Protein AF-A0A242L9T0-F1 (afdb_monomer_lite)

Structure (mmCIF, N/CA/C/O backbone):
data_AF-A0A242L9T0-F1
#
_entry.id   AF-A0A242L9T0-F1
#
loop_
_atom_site.group_PDB
_atom_site.id
_atom_site.type_symbol
_atom_site.label_atom_id
_atom_site.label_alt_id
_atom_site.label_comp_id
_atom_site.label_asym_id
_atom_site.label_entity_id
_atom_site.label_seq_id
_atom_site.pdbx_PDB_ins_code
_atom_site.Cartn_x
_atom_site.Cartn_y
_atom_site.Cartn_z
_atom_site.occupancy
_atom_site.B_iso_or_equiv
_atom_site.auth_seq_id
_atom_site.auth_comp_id
_atom_site.auth_asym_id
_atom_site.auth_atom_id
_atom_site.pdbx_PDB_model_num
ATOM 1 N N . MET A 1 1 ? -35.551 -19.981 10.765 1.00 61.56 1 MET A N 1
ATOM 2 C CA . MET A 1 1 ? -36.076 -18.659 10.332 1.00 61.56 1 MET A CA 1
ATOM 3 C C . MET A 1 1 ? -35.739 -17.522 11.309 1.00 61.56 1 MET A C 1
ATOM 5 O O . MET A 1 1 ? -35.548 -16.398 10.861 1.00 61.56 1 MET A O 1
ATOM 9 N N . GLU A 1 2 ? -35.628 -17.780 12.617 1.00 68.00 2 GLU A N 1
ATOM 10 C CA . GLU A 1 2 ? -35.302 -16.754 13.630 1.00 68.00 2 GLU A CA 1
ATOM 11 C C . GLU A 1 2 ? -33.856 -16.250 13.570 1.00 68.00 2 GLU A C 1
ATOM 13 O O . GLU A 1 2 ? -33.637 -15.043 13.611 1.00 68.00 2 GLU A O 1
ATOM 18 N N . ILE A 1 3 ? -32.891 -17.147 13.335 1.00 73.94 3 ILE A N 1
ATOM 19 C CA . ILE A 1 3 ? -31.470 -16.800 13.161 1.00 73.94 3 ILE A CA 1
ATOM 20 C C . ILE A 1 3 ? 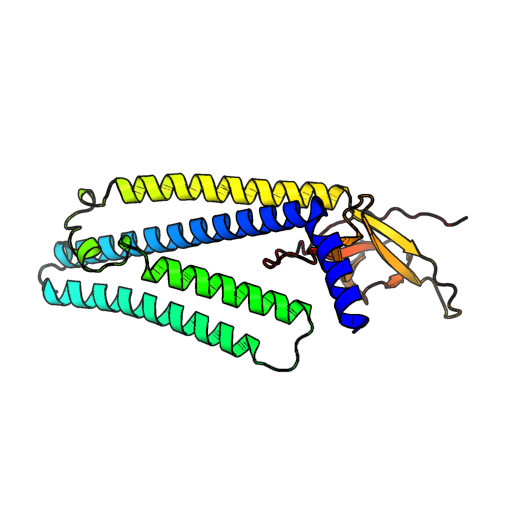-31.301 -15.749 12.050 1.00 73.94 3 ILE A C 1
ATOM 22 O O . ILE A 1 3 ? -30.662 -14.720 12.248 1.00 73.94 3 ILE A O 1
ATOM 26 N N . ALA A 1 4 ? -31.956 -15.946 10.901 1.00 72.19 4 ALA A N 1
ATOM 27 C CA . ALA A 1 4 ? -31.907 -15.000 9.787 1.00 72.19 4 ALA A CA 1
ATOM 28 C C . ALA A 1 4 ? -32.480 -13.618 10.159 1.00 72.19 4 ALA A C 1
ATOM 30 O O . ALA A 1 4 ? -31.883 -12.596 9.826 1.00 72.19 4 ALA A O 1
ATOM 31 N N . ARG A 1 5 ? -33.595 -13.561 10.902 1.00 75.38 5 ARG A N 1
ATOM 32 C CA . ARG A 1 5 ? -34.171 -12.287 11.376 1.00 75.38 5 ARG A CA 1
ATOM 33 C C . ARG A 1 5 ? -33.255 -11.575 12.367 1.00 75.38 5 ARG A C 1
ATOM 35 O O . ARG A 1 5 ? -33.167 -10.348 12.335 1.00 75.38 5 ARG A O 1
ATOM 42 N N . GLU A 1 6 ? -32.569 -12.318 13.227 1.00 78.94 6 GLU A N 1
ATOM 43 C CA . GLU A 1 6 ? -31.618 -11.753 14.182 1.00 78.94 6 GLU A CA 1
ATOM 44 C C . GLU A 1 6 ? -30.367 -11.197 13.482 1.00 78.94 6 GLU A C 1
ATOM 46 O O . GLU A 1 6 ? -29.929 -10.089 13.800 1.00 78.94 6 GLU A O 1
ATOM 51 N N . TYR A 1 7 ? -29.852 -11.893 12.462 1.00 76.00 7 TYR A N 1
ATOM 52 C CA . TYR A 1 7 ? -28.776 -11.388 11.601 1.00 76.00 7 TYR A CA 1
ATOM 53 C C . TYR A 1 7 ? -29.182 -10.119 10.855 1.00 76.00 7 TYR A C 1
ATOM 55 O O . TYR A 1 7 ? -28.442 -9.137 10.886 1.00 76.00 7 TYR A O 1
ATOM 63 N N . ILE A 1 8 ? -30.369 -10.098 10.242 1.00 79.50 8 ILE A N 1
ATOM 64 C CA . ILE A 1 8 ? -30.886 -8.918 9.531 1.00 79.50 8 ILE A CA 1
ATOM 65 C C . ILE A 1 8 ? -31.020 -7.728 10.488 1.00 79.50 8 ILE A C 1
ATOM 67 O O . ILE A 1 8 ? -30.649 -6.606 10.144 1.00 79.50 8 ILE A O 1
ATOM 71 N N . ARG A 1 9 ? -31.493 -7.962 11.718 1.00 80.88 9 ARG A N 1
ATOM 72 C CA . ARG A 1 9 ? -31.628 -6.917 12.743 1.00 80.88 9 ARG A CA 1
ATOM 73 C C . ARG A 1 9 ? -30.270 -6.377 13.194 1.00 80.88 9 ARG A C 1
ATOM 75 O O . ARG A 1 9 ? -30.090 -5.162 13.237 1.00 80.88 9 ARG A O 1
ATOM 82 N N . LYS A 1 10 ? -29.303 -7.257 13.481 1.00 77.81 10 LYS A N 1
ATOM 83 C CA . LYS A 1 10 ? -27.924 -6.867 13.831 1.00 77.81 10 LYS A CA 1
ATOM 84 C C . LYS A 1 10 ? -27.258 -6.100 12.688 1.00 77.81 10 LYS A C 1
ATOM 86 O O . LYS A 1 10 ? -26.664 -5.055 12.924 1.00 77.81 10 LYS A O 1
ATOM 91 N N . PHE A 1 11 ? -27.422 -6.563 11.453 1.00 77.50 11 PHE A N 1
ATOM 92 C CA . PHE A 1 11 ? -26.902 -5.906 10.255 1.00 77.50 11 PHE A CA 1
ATOM 93 C C . PHE A 1 11 ? -27.492 -4.505 10.057 1.00 77.50 11 PHE A C 1
ATOM 95 O O . PHE A 1 11 ? -26.740 -3.543 9.893 1.00 77.50 11 PHE A O 1
ATOM 102 N N . LYS A 1 12 ? -28.822 -4.365 10.160 1.00 81.62 12 LYS A N 1
ATOM 103 C CA . LYS A 1 12 ? -29.511 -3.069 10.073 1.00 81.62 12 LYS A CA 1
ATOM 104 C C . LYS A 1 12 ? -28.986 -2.094 11.128 1.00 81.62 12 LYS A C 1
ATOM 106 O O . LYS A 1 12 ? -28.649 -0.966 10.785 1.00 81.62 12 LYS A O 1
ATOM 111 N N . ASN A 1 13 ? -28.838 -2.549 12.372 1.00 81.06 13 ASN A N 1
ATOM 112 C CA . ASN A 1 13 ? -28.315 -1.729 13.468 1.00 81.06 13 ASN A CA 1
ATOM 113 C C . ASN A 1 13 ? -26.844 -1.321 13.271 1.00 81.06 13 ASN A C 1
ATOM 115 O O . ASN A 1 13 ? -26.447 -0.231 13.679 1.00 81.06 13 ASN A O 1
ATOM 119 N N . THR A 1 14 ? -26.025 -2.168 12.644 1.00 79.81 14 THR A N 1
ATOM 120 C CA . THR A 1 14 ? -24.630 -1.826 12.330 1.00 79.81 14 THR A CA 1
ATOM 121 C C . THR A 1 14 ? -24.546 -0.774 11.223 1.00 79.81 14 THR A C 1
ATOM 123 O O . THR A 1 14 ? -23.777 0.176 11.356 1.00 79.81 14 THR A O 1
ATOM 126 N N . ILE A 1 15 ? -25.356 -0.888 10.164 1.00 83.00 15 ILE A N 1
ATOM 127 C CA . ILE A 1 15 ? -25.340 0.052 9.028 1.00 83.00 15 ILE A CA 1
ATOM 128 C C . ILE A 1 15 ? -25.919 1.418 9.392 1.00 83.00 15 ILE A C 1
ATOM 130 O O . ILE A 1 15 ? -25.435 2.435 8.901 1.00 83.00 15 ILE A O 1
ATOM 134 N N . THR A 1 16 ? -26.920 1.490 10.268 1.00 84.31 16 THR A N 1
ATOM 135 C CA . THR A 1 16 ? -27.453 2.786 10.723 1.00 84.31 16 THR A CA 1
ATOM 136 C C . THR A 1 16 ? -26.502 3.513 11.676 1.00 84.31 16 THR A C 1
ATOM 138 O O . THR A 1 16 ? -26.691 4.696 11.962 1.00 84.31 16 THR A O 1
ATOM 141 N N . ASN A 1 17 ? -25.448 2.848 12.162 1.00 84.69 17 ASN A N 1
ATOM 142 C CA . ASN A 1 17 ? -24.525 3.450 13.107 1.00 84.69 17 ASN A CA 1
ATOM 143 C C . ASN A 1 17 ? -23.534 4.403 12.418 1.00 84.69 17 ASN A C 1
ATOM 145 O O . ASN A 1 17 ? -22.689 4.003 11.618 1.00 84.69 17 ASN A O 1
ATOM 149 N N . ARG A 1 18 ? -23.544 5.679 12.814 1.00 85.44 18 ARG A N 1
ATOM 150 C CA . ARG A 1 18 ? -22.609 6.695 12.297 1.00 85.44 18 ARG A CA 1
ATOM 151 C C . ARG A 1 18 ? -21.132 6.312 12.472 1.00 85.44 18 ARG A C 1
ATOM 153 O O . ARG A 1 18 ? -20.302 6.674 11.640 1.00 85.44 18 ARG A O 1
ATOM 160 N N . LYS A 1 19 ? -20.772 5.594 13.541 1.00 83.25 19 LYS A N 1
ATOM 161 C CA . LYS A 1 19 ? -19.382 5.169 13.794 1.00 83.25 19 LYS A CA 1
ATOM 162 C C . LYS A 1 19 ? -18.930 4.080 12.834 1.00 83.25 19 LYS A C 1
ATOM 164 O O . LYS A 1 19 ? -17.772 4.099 12.432 1.00 83.25 19 LYS A O 1
ATOM 169 N N . PHE A 1 20 ? -19.836 3.198 12.410 1.00 85.69 20 PHE A N 1
ATOM 170 C CA . PHE A 1 20 ? -19.542 2.224 11.363 1.00 85.69 20 PHE A CA 1
ATOM 171 C C . PHE A 1 20 ? -19.086 2.940 10.085 1.00 85.69 20 PHE A C 1
ATOM 173 O O . PHE A 1 20 ? -18.006 2.652 9.576 1.00 85.69 20 PHE A O 1
ATOM 180 N N . TRP A 1 21 ? -19.822 3.965 9.645 1.00 86.56 21 TRP A N 1
ATOM 181 C CA . TRP A 1 21 ? -19.442 4.767 8.477 1.00 86.56 21 TRP A CA 1
ATOM 182 C C . TRP A 1 21 ? -18.145 5.551 8.663 1.00 86.56 21 TRP A C 1
ATOM 184 O O . TRP A 1 21 ? -17.377 5.679 7.716 1.00 86.56 21 TRP A O 1
ATOM 194 N N . ARG A 1 22 ? -17.843 6.025 9.879 1.00 86.50 22 ARG A N 1
ATOM 195 C CA . ARG A 1 22 ? -16.529 6.623 10.179 1.00 86.50 22 ARG A CA 1
ATOM 196 C C . ARG A 1 22 ? -15.388 5.618 10.001 1.00 86.50 22 ARG A C 1
ATOM 198 O O . ARG A 1 22 ? -14.347 5.993 9.473 1.00 86.50 22 ARG A O 1
ATOM 205 N N . ILE A 1 23 ? -15.583 4.357 10.397 1.00 85.75 23 ILE A N 1
ATOM 206 C CA . ILE A 1 23 ? -14.597 3.286 10.175 1.00 85.75 23 ILE A CA 1
ATOM 207 C C . ILE A 1 23 ? -14.462 2.982 8.682 1.00 85.75 23 ILE A C 1
ATOM 209 O O . ILE A 1 23 ? -13.343 2.841 8.200 1.00 85.75 23 ILE A O 1
ATOM 213 N N . GLN A 1 24 ? -15.566 2.949 7.929 1.00 88.75 24 GLN A N 1
ATOM 214 C CA . GLN A 1 24 ? -15.498 2.765 6.475 1.00 88.75 24 GLN A CA 1
ATOM 215 C C . GLN A 1 24 ? -14.793 3.929 5.770 1.00 88.75 24 GLN A C 1
ATOM 217 O O . GLN A 1 24 ? -13.993 3.702 4.866 1.00 88.75 24 GLN A O 1
ATOM 222 N N . TRP A 1 25 ? -14.992 5.166 6.232 1.00 88.19 25 TRP A N 1
ATOM 223 C CA . TRP A 1 25 ? -14.213 6.310 5.756 1.00 88.19 25 TRP A CA 1
ATOM 224 C C . TRP A 1 25 ? -12.724 6.143 6.075 1.00 88.19 25 TRP A C 1
ATOM 226 O O . TRP A 1 25 ? -11.874 6.354 5.215 1.00 88.19 25 TRP A O 1
ATOM 236 N N . LEU A 1 26 ? -12.378 5.696 7.282 1.00 87.69 26 LEU A N 1
ATOM 237 C CA . LEU A 1 26 ? -10.983 5.425 7.622 1.00 87.69 26 LEU A CA 1
ATOM 238 C C . LEU A 1 26 ? -10.382 4.327 6.724 1.00 87.69 26 LEU A C 1
ATOM 240 O O . LEU A 1 26 ? -9.266 4.492 6.236 1.00 87.69 26 LEU A O 1
ATOM 244 N N . ASN A 1 27 ? -11.133 3.257 6.432 1.00 87.69 27 ASN A N 1
ATOM 245 C CA . ASN A 1 27 ? -10.736 2.229 5.462 1.00 87.69 27 ASN A CA 1
ATOM 246 C C . ASN A 1 27 ? -10.464 2.843 4.080 1.00 87.69 27 ASN A C 1
ATOM 248 O O . ASN A 1 27 ? -9.436 2.550 3.475 1.00 87.69 27 ASN A O 1
ATOM 252 N N . LEU A 1 28 ? -11.336 3.731 3.597 1.00 89.75 28 LEU A N 1
ATOM 253 C CA . LEU A 1 28 ? -11.150 4.419 2.318 1.00 89.75 28 LEU A CA 1
ATOM 254 C C . LEU A 1 28 ? -9.887 5.297 2.318 1.00 89.75 28 LEU A C 1
ATOM 256 O O . LEU A 1 28 ? -9.088 5.219 1.387 1.00 89.75 28 LEU A O 1
ATOM 260 N N . ILE A 1 29 ? -9.647 6.062 3.388 1.00 89.38 29 ILE A N 1
ATOM 261 C CA . ILE A 1 29 ? -8.418 6.856 3.574 1.00 89.38 29 ILE A CA 1
ATOM 262 C C . ILE A 1 29 ? -7.177 5.957 3.511 1.00 89.38 29 ILE A C 1
ATOM 264 O O . ILE A 1 29 ? -6.188 6.299 2.860 1.00 89.38 29 ILE A O 1
ATOM 268 N N . TYR A 1 30 ? -7.228 4.781 4.139 1.00 88.25 30 TYR A N 1
ATOM 269 C CA . TYR A 1 30 ? -6.152 3.801 4.050 1.00 88.25 30 TYR A CA 1
ATOM 270 C C . TYR A 1 30 ? -5.934 3.284 2.626 1.00 88.25 30 TYR A C 1
ATOM 272 O O . TYR A 1 30 ? -4.787 3.220 2.180 1.00 88.25 30 TYR A O 1
ATOM 280 N N . VAL A 1 31 ? -6.999 2.937 1.900 1.00 90.12 31 VAL A N 1
ATOM 281 C CA . VAL A 1 31 ? -6.904 2.494 0.498 1.00 90.12 31 VAL A CA 1
ATOM 282 C C . VAL A 1 31 ? -6.260 3.578 -0.366 1.00 90.12 31 VAL A C 1
ATOM 284 O O . VAL A 1 31 ? -5.344 3.282 -1.136 1.00 90.12 31 VAL A O 1
ATOM 287 N N . VAL A 1 32 ? -6.654 4.842 -0.190 1.00 91.19 32 VAL A N 1
ATOM 288 C CA . VAL A 1 32 ? -6.052 5.981 -0.903 1.00 91.19 32 VAL A CA 1
ATOM 289 C C . VAL A 1 32 ? -4.577 6.147 -0.529 1.00 91.19 32 VAL A C 1
ATOM 291 O O . VAL A 1 32 ? -3.737 6.258 -1.422 1.00 91.19 32 VAL A O 1
ATOM 294 N N . LYS A 1 33 ? -4.221 6.072 0.762 1.00 91.56 33 LYS A N 1
ATOM 295 C CA . LYS A 1 33 ? -2.822 6.107 1.232 1.00 91.56 33 LYS A CA 1
ATOM 296 C C . LYS A 1 33 ? -1.972 5.035 0.545 1.00 91.56 33 LYS A C 1
ATOM 298 O O . LYS A 1 33 ? -0.887 5.344 0.054 1.00 91.56 33 LYS A O 1
ATOM 303 N N . TYR A 1 34 ? -2.437 3.785 0.495 1.00 90.69 34 TYR A N 1
ATOM 304 C CA . TYR A 1 34 ? -1.696 2.704 -0.167 1.00 90.69 34 TYR A CA 1
ATOM 305 C C . TYR A 1 34 ? -1.639 2.882 -1.683 1.00 90.69 34 TYR A C 1
ATOM 307 O O . TYR A 1 34 ? -0.586 2.652 -2.270 1.00 90.69 34 TYR A O 1
ATOM 315 N N . THR A 1 35 ? -2.716 3.364 -2.300 1.00 91.62 35 THR A N 1
ATOM 316 C CA . THR A 1 35 ? -2.744 3.680 -3.734 1.00 91.62 35 THR A CA 1
ATOM 317 C C . THR A 1 35 ? -1.682 4.716 -4.090 1.00 91.62 35 THR A C 1
ATOM 319 O O . THR A 1 35 ? -0.895 4.496 -5.009 1.00 91.62 35 THR A O 1
ATOM 322 N N . MET A 1 36 ? -1.593 5.808 -3.325 1.00 92.69 36 MET A N 1
ATOM 323 C CA . MET A 1 36 ? -0.571 6.838 -3.536 1.00 92.69 36 MET A CA 1
ATOM 324 C C . MET A 1 36 ? 0.833 6.302 -3.265 1.00 92.69 36 MET A C 1
ATOM 326 O O . MET A 1 36 ? 1.726 6.500 -4.084 1.00 92.69 36 MET A O 1
ATOM 330 N N . LYS A 1 37 ? 1.026 5.535 -2.184 1.00 92.44 37 LYS A N 1
ATOM 331 C CA . LYS A 1 37 ? 2.311 4.882 -1.893 1.00 92.44 37 LYS A CA 1
ATOM 332 C C . LYS A 1 37 ? 2.789 4.011 -3.059 1.00 92.44 37 LYS A C 1
ATOM 334 O O . LYS A 1 37 ? 3.945 4.107 -3.457 1.00 92.44 37 LYS A O 1
ATOM 339 N N . PHE A 1 38 ? 1.927 3.148 -3.591 1.00 93.38 38 PHE A N 1
ATOM 340 C CA . PHE A 1 38 ? 2.296 2.244 -4.681 1.00 93.38 38 PHE A CA 1
ATOM 341 C C . PHE A 1 38 ? 2.507 2.986 -5.996 1.00 93.38 38 PHE A C 1
ATOM 343 O O . PHE A 1 38 ? 3.458 2.675 -6.705 1.00 93.38 38 PHE A O 1
ATOM 350 N N . ARG A 1 39 ? 1.706 4.019 -6.285 1.00 91.06 39 ARG A N 1
ATOM 351 C CA . ARG A 1 39 ? 1.950 4.915 -7.424 1.00 91.06 39 ARG A CA 1
ATOM 352 C C . ARG A 1 39 ? 3.334 5.554 -7.368 1.00 91.06 39 ARG A C 1
ATOM 354 O O . ARG A 1 39 ? 4.018 5.556 -8.382 1.00 91.06 39 ARG A O 1
ATOM 361 N N . LEU A 1 40 ? 3.774 6.024 -6.200 1.00 91.50 40 LEU A N 1
ATOM 362 C CA . LEU A 1 40 ? 5.121 6.581 -6.039 1.00 91.50 40 LEU A CA 1
ATOM 363 C C . LEU A 1 40 ? 6.213 5.547 -6.321 1.00 91.50 40 LEU A C 1
ATOM 365 O O . LEU A 1 40 ? 7.176 5.866 -7.006 1.00 91.50 40 LEU A O 1
ATOM 369 N N . ILE A 1 41 ? 6.045 4.306 -5.853 1.00 92.56 41 ILE A N 1
ATOM 370 C CA . ILE A 1 41 ? 6.989 3.214 -6.150 1.00 92.56 41 ILE A CA 1
ATOM 371 C C . ILE A 1 41 ? 7.036 2.930 -7.656 1.00 92.56 41 ILE A C 1
ATOM 373 O O . ILE A 1 41 ? 8.117 2.767 -8.211 1.00 92.56 41 ILE A O 1
ATOM 377 N N . ILE A 1 42 ? 5.878 2.893 -8.317 1.00 92.06 42 ILE A N 1
ATOM 378 C CA . ILE A 1 42 ? 5.769 2.665 -9.763 1.00 92.06 42 ILE A CA 1
ATOM 379 C C . ILE A 1 42 ? 6.459 3.784 -10.549 1.00 92.06 42 ILE A C 1
ATOM 381 O O . ILE A 1 42 ? 7.226 3.501 -11.465 1.00 92.06 42 ILE A O 1
ATOM 385 N N . ILE A 1 43 ? 6.205 5.042 -10.180 1.00 90.25 43 ILE A N 1
ATOM 386 C CA . ILE A 1 43 ? 6.824 6.215 -10.806 1.00 90.25 43 ILE A CA 1
ATOM 387 C C . ILE A 1 43 ? 8.339 6.173 -10.607 1.00 90.25 43 ILE A C 1
ATOM 389 O O . ILE A 1 43 ? 9.073 6.276 -11.581 1.00 90.25 43 ILE A O 1
ATOM 393 N N . ALA A 1 44 ? 8.811 5.965 -9.375 1.00 90.56 44 ALA A N 1
ATOM 394 C CA . ALA A 1 44 ? 10.239 5.891 -9.078 1.00 90.56 44 ALA A CA 1
ATOM 395 C C . ALA A 1 44 ? 10.929 4.779 -9.880 1.00 90.56 44 ALA A C 1
ATOM 397 O O . ALA A 1 44 ? 11.959 5.023 -10.498 1.00 90.56 44 ALA A O 1
ATOM 398 N N . TYR A 1 45 ? 10.328 3.587 -9.936 1.00 93.06 45 TYR A N 1
ATOM 399 C CA . TYR A 1 45 ? 10.865 2.472 -10.712 1.00 93.06 45 TYR A CA 1
ATOM 400 C C . TYR A 1 45 ? 10.908 2.776 -12.217 1.00 93.06 45 TYR A C 1
ATOM 402 O O . TYR A 1 45 ? 11.915 2.517 -12.869 1.00 93.06 45 TYR A O 1
ATOM 410 N N . SER A 1 46 ? 9.848 3.378 -12.763 1.00 90.81 46 SER A N 1
ATOM 411 C CA . SER A 1 46 ? 9.792 3.807 -14.167 1.00 90.81 46 SER A CA 1
ATOM 412 C C . SER A 1 46 ? 10.871 4.850 -14.504 1.00 90.81 46 SER A C 1
ATOM 414 O O . SER A 1 46 ? 11.529 4.732 -15.541 1.00 90.81 46 SER A O 1
ATOM 416 N N . LEU A 1 47 ? 11.130 5.814 -13.607 1.00 89.00 47 LEU A N 1
ATOM 417 C CA . LEU A 1 47 ? 12.243 6.764 -13.762 1.00 89.00 47 LEU A CA 1
ATOM 418 C C . LEU A 1 47 ? 13.588 6.046 -13.775 1.00 89.00 47 LEU A C 1
ATOM 420 O O . LEU A 1 47 ? 14.410 6.326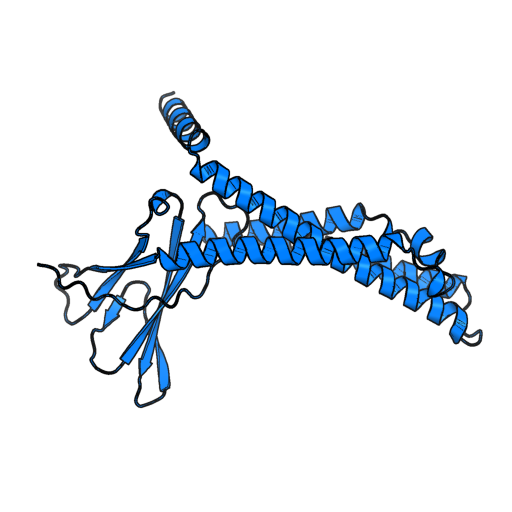 -14.640 1.00 89.00 47 LEU A O 1
ATOM 424 N N . SER A 1 48 ? 13.808 5.105 -12.852 1.00 90.75 48 SER A N 1
ATOM 425 C CA . SER A 1 48 ? 15.053 4.334 -12.800 1.00 90.75 48 SER A CA 1
ATOM 426 C C . SER A 1 48 ? 15.286 3.523 -14.075 1.00 90.75 48 SER A C 1
ATOM 428 O O . SER A 1 48 ? 16.413 3.471 -14.553 1.00 90.75 48 SER A O 1
ATOM 430 N N . MET A 1 49 ? 14.238 2.925 -14.649 1.00 91.88 49 MET A N 1
ATOM 431 C CA . MET A 1 49 ? 14.345 2.193 -15.917 1.00 91.88 49 MET A CA 1
ATOM 432 C C . MET A 1 49 ? 14.601 3.124 -17.106 1.00 91.88 49 MET A C 1
ATOM 434 O O . MET A 1 49 ? 15.403 2.789 -17.970 1.00 91.88 49 MET A O 1
ATOM 438 N N . SER A 1 50 ? 13.971 4.302 -17.130 1.00 88.88 50 SER A N 1
ATOM 439 C CA . SER A 1 50 ? 14.227 5.315 -18.165 1.00 88.88 50 SER A CA 1
ATOM 440 C C . SER A 1 50 ? 15.665 5.831 -18.093 1.00 88.88 50 SER A C 1
ATOM 442 O O . SER A 1 50 ? 16.332 5.939 -19.113 1.00 88.88 50 SER A O 1
ATOM 444 N N . TYR A 1 51 ? 16.174 6.083 -16.885 1.00 87.75 51 TYR A N 1
ATOM 445 C CA . TYR A 1 51 ? 17.568 6.471 -16.677 1.00 87.75 51 TYR A CA 1
ATOM 446 C C . TYR A 1 51 ? 18.535 5.369 -17.123 1.00 87.75 51 TYR A C 1
ATOM 448 O O . TYR A 1 51 ? 19.483 5.641 -17.849 1.00 87.75 51 TYR A O 1
ATOM 456 N N . LEU A 1 52 ? 18.265 4.118 -16.733 1.00 88.94 52 LEU A N 1
ATOM 457 C CA . LEU A 1 52 ? 19.062 2.968 -17.153 1.00 88.94 52 LEU A CA 1
ATOM 458 C C . LEU A 1 52 ? 19.098 2.838 -18.681 1.00 88.94 52 LEU A C 1
ATOM 460 O O . LEU A 1 52 ? 20.163 2.597 -19.236 1.00 88.94 52 LEU A O 1
ATOM 464 N N . TYR A 1 53 ? 17.959 3.021 -19.355 1.00 88.38 53 TYR A N 1
ATOM 465 C CA . TYR A 1 53 ? 17.886 2.996 -20.814 1.00 88.38 53 TYR A CA 1
ATOM 466 C C . TYR A 1 53 ? 18.793 4.060 -21.446 1.00 88.38 53 TYR A C 1
ATOM 468 O O . TYR A 1 53 ? 19.656 3.711 -22.246 1.00 88.38 53 TYR A O 1
ATOM 476 N N . VAL A 1 54 ? 18.658 5.322 -21.020 1.00 85.62 54 VAL A N 1
ATOM 477 C CA . VAL A 1 54 ? 19.466 6.452 -21.516 1.00 85.62 54 VAL A CA 1
ATOM 478 C C . VAL A 1 54 ? 20.963 6.222 -21.292 1.00 85.62 54 VAL A C 1
ATOM 480 O O . VAL A 1 54 ? 21.773 6.492 -22.176 1.00 85.62 54 VAL A O 1
ATOM 483 N N . GLU A 1 55 ? 21.343 5.709 -20.123 1.00 86.06 55 GLU A N 1
ATOM 484 C CA . GLU A 1 55 ? 22.739 5.417 -19.788 1.00 86.06 55 GLU A CA 1
ATOM 485 C C . GLU A 1 55 ? 23.315 4.319 -20.696 1.00 86.06 55 GLU A C 1
ATOM 487 O O . GLU A 1 55 ? 24.408 4.466 -21.243 1.00 86.06 55 GLU A O 1
ATOM 492 N N . LEU A 1 56 ? 22.562 3.235 -20.916 1.00 85.19 56 LEU A N 1
ATOM 493 C CA . LEU A 1 56 ? 22.979 2.132 -21.786 1.00 85.19 56 LEU A CA 1
ATOM 494 C C . LEU A 1 56 ? 23.069 2.552 -23.260 1.00 85.19 56 LEU A C 1
ATOM 496 O O . LEU A 1 56 ? 23.925 2.040 -23.982 1.00 85.19 56 LEU A O 1
ATOM 500 N N . THR A 1 57 ? 22.218 3.467 -23.729 1.00 81.88 57 THR A N 1
ATOM 501 C CA . THR A 1 57 ? 22.269 3.952 -25.118 1.00 81.88 57 THR A CA 1
ATOM 502 C C . THR A 1 57 ? 23.368 4.985 -25.341 1.00 81.88 57 THR A C 1
ATOM 504 O O . THR A 1 57 ? 24.021 4.946 -26.379 1.00 81.88 57 THR A O 1
ATOM 507 N N . ASN A 1 58 ? 23.605 5.887 -24.384 1.00 79.00 58 ASN A N 1
ATOM 508 C CA . ASN A 1 58 ? 24.503 7.029 -24.592 1.00 79.00 58 ASN A CA 1
ATOM 509 C C . ASN A 1 58 ? 25.939 6.775 -24.115 1.00 79.00 58 ASN A C 1
ATOM 511 O O . ASN A 1 58 ? 26.876 7.250 -24.752 1.00 79.00 58 ASN A O 1
ATOM 515 N N . ASN A 1 59 ? 26.131 6.015 -23.032 1.00 72.88 59 ASN A N 1
ATOM 516 C CA . ASN A 1 59 ? 27.439 5.859 -22.380 1.00 72.88 59 ASN A CA 1
ATOM 517 C C . ASN A 1 59 ? 28.073 4.479 -22.589 1.00 72.88 59 ASN A C 1
ATOM 519 O O . ASN A 1 59 ? 29.161 4.211 -22.080 1.00 72.88 59 ASN A O 1
ATOM 523 N N . SER A 1 60 ? 27.444 3.592 -23.364 1.00 67.06 60 SER A N 1
ATOM 524 C CA . SER A 1 60 ? 27.997 2.260 -23.631 1.00 67.06 60 SER A CA 1
ATOM 525 C C . SER A 1 60 ? 29.190 2.258 -24.590 1.00 67.06 60 SER A C 1
ATOM 527 O O . SER A 1 60 ? 29.737 1.189 -24.829 1.00 67.06 60 SER A O 1
ATOM 529 N N . ASN A 1 61 ? 29.628 3.401 -25.141 1.00 63.94 61 ASN A N 1
ATOM 530 C CA . ASN A 1 61 ? 30.748 3.493 -26.095 1.00 63.94 61 ASN A CA 1
ATOM 531 C C . ASN A 1 61 ? 30.658 2.468 -27.253 1.00 63.94 61 ASN A C 1
ATOM 533 O O . ASN A 1 61 ? 31.672 1.951 -27.716 1.00 63.94 61 ASN A O 1
ATOM 537 N N . GLY A 1 62 ? 29.439 2.134 -27.698 1.00 64.50 62 GLY A N 1
ATOM 538 C CA . GLY A 1 62 ? 29.194 1.144 -28.757 1.00 64.50 62 GLY A CA 1
ATOM 539 C C . GLY A 1 62 ? 29.295 -0.324 -28.321 1.00 64.50 62 GLY A C 1
ATOM 540 O O . GLY A 1 62 ? 29.219 -1.215 -29.162 1.00 64.50 62 GLY A O 1
ATOM 541 N N . LEU A 1 63 ? 29.448 -0.595 -27.023 1.00 69.19 63 LEU A N 1
ATOM 542 C CA . LEU A 1 63 ? 29.570 -1.941 -26.453 1.00 69.19 63 LEU A CA 1
ATOM 543 C C . LEU A 1 63 ? 28.216 -2.670 -26.384 1.00 69.19 63 LEU A C 1
ATOM 545 O O . LEU A 1 63 ? 28.176 -3.899 -26.363 1.00 69.19 63 LEU A O 1
ATOM 549 N N . LEU A 1 64 ? 27.108 -1.921 -26.396 1.00 76.19 64 LEU A N 1
ATOM 550 C CA . LEU A 1 64 ? 25.749 -2.446 -26.505 1.00 76.19 64 LEU A CA 1
ATOM 551 C C . LEU A 1 64 ? 25.018 -1.777 -27.669 1.00 76.19 64 LEU A C 1
ATOM 553 O O . LEU A 1 64 ? 25.046 -0.560 -27.829 1.00 76.19 64 LEU A O 1
ATOM 557 N N . THR A 1 65 ? 24.334 -2.588 -28.473 1.00 82.62 65 THR A N 1
ATOM 558 C CA . THR A 1 65 ? 23.407 -2.093 -29.502 1.00 82.62 65 THR A CA 1
ATOM 559 C C . THR A 1 65 ? 22.091 -1.636 -28.868 1.00 82.62 65 THR A C 1
ATOM 561 O O . THR A 1 65 ? 21.700 -2.144 -27.817 1.00 82.62 65 THR A O 1
ATOM 564 N N . ASN A 1 66 ? 21.349 -0.744 -29.535 1.00 81.25 66 ASN A N 1
ATOM 565 C CA . ASN A 1 66 ? 20.030 -0.293 -29.059 1.00 81.25 66 ASN A CA 1
ATOM 566 C C . ASN A 1 66 ? 19.084 -1.469 -28.754 1.00 81.25 66 ASN A C 1
ATOM 568 O O . ASN A 1 66 ? 18.425 -1.476 -27.720 1.00 81.25 66 ASN A O 1
ATOM 572 N N . VAL A 1 67 ? 19.105 -2.511 -29.592 1.00 85.19 67 VAL A N 1
ATOM 573 C CA . VAL A 1 67 ? 18.305 -3.734 -29.403 1.00 85.19 67 VAL A CA 1
ATOM 574 C C . VAL A 1 67 ? 18.677 -4.465 -28.106 1.00 85.19 67 VAL A C 1
ATOM 576 O O . VAL A 1 67 ? 17.802 -4.954 -27.393 1.00 85.19 67 VAL A O 1
ATOM 579 N N . GLN A 1 68 ? 19.967 -4.532 -27.766 1.00 87.25 68 GLN A N 1
ATOM 580 C CA . GLN A 1 68 ? 20.421 -5.147 -26.515 1.00 87.25 68 GLN A CA 1
ATOM 581 C C . GLN A 1 68 ? 20.030 -4.301 -25.297 1.00 87.25 68 GLN A C 1
ATOM 583 O O . GLN A 1 68 ? 19.583 -4.856 -24.293 1.00 87.25 68 GLN A O 1
ATOM 588 N N . SER A 1 69 ? 20.140 -2.975 -25.389 1.00 86.38 69 SER A N 1
ATOM 589 C CA . SER A 1 69 ? 19.728 -2.051 -24.324 1.00 86.38 69 SER A CA 1
ATOM 590 C C . SER A 1 69 ? 18.223 -2.135 -24.041 1.00 86.38 69 SER A C 1
ATOM 592 O O . SER A 1 69 ? 17.817 -2.251 -22.882 1.00 86.38 69 SER A O 1
ATOM 594 N N . GLU A 1 70 ? 17.390 -2.169 -25.084 1.00 89.50 70 GLU A N 1
ATOM 595 C CA . GLU A 1 70 ? 15.942 -2.384 -24.962 1.00 89.50 70 GLU A CA 1
ATOM 596 C C . GLU A 1 70 ? 15.620 -3.745 -24.332 1.00 89.50 70 GLU A C 1
ATOM 598 O O . GLU A 1 70 ? 14.785 -3.829 -23.427 1.00 89.50 70 GLU A O 1
ATOM 603 N N . ALA A 1 71 ? 16.308 -4.812 -24.754 1.00 90.75 71 ALA A N 1
ATOM 604 C CA . ALA A 1 71 ? 16.105 -6.153 -24.210 1.00 90.75 71 ALA A CA 1
ATOM 605 C C . ALA A 1 71 ? 16.422 -6.225 -22.707 1.00 90.75 71 ALA A C 1
ATOM 607 O O . ALA A 1 71 ? 15.647 -6.811 -21.949 1.00 90.75 71 ALA A O 1
ATOM 608 N N . ILE A 1 72 ? 17.514 -5.594 -22.257 1.00 91.06 72 ILE A N 1
ATOM 609 C CA . ILE A 1 72 ? 17.895 -5.538 -20.836 1.00 91.06 72 ILE A CA 1
ATOM 610 C C . ILE A 1 72 ? 16.814 -4.823 -20.020 1.00 91.06 72 ILE A C 1
ATOM 612 O O . ILE A 1 72 ? 16.329 -5.360 -19.022 1.00 91.06 72 ILE A O 1
ATOM 616 N N . VAL A 1 73 ? 16.392 -3.635 -20.453 1.00 92.38 73 VAL A N 1
ATOM 617 C CA . VAL A 1 73 ? 15.381 -2.842 -19.736 1.00 92.38 73 VAL A CA 1
ATOM 618 C C . VAL A 1 73 ? 14.024 -3.554 -19.736 1.00 92.38 73 VAL A C 1
ATOM 620 O O . VAL A 1 73 ? 13.366 -3.624 -18.696 1.00 92.38 73 VAL A O 1
ATOM 623 N N . SER A 1 74 ? 13.627 -4.158 -20.858 1.00 92.62 74 SER A N 1
ATOM 624 C CA . SER A 1 74 ? 12.406 -4.967 -20.957 1.00 92.62 74 SER A CA 1
ATOM 625 C C . SER A 1 74 ? 12.446 -6.186 -20.029 1.00 92.62 74 SER A C 1
ATOM 627 O O . SER A 1 74 ? 11.461 -6.483 -19.343 1.00 92.62 74 SER A O 1
ATOM 629 N N . ALA A 1 75 ? 13.599 -6.854 -19.923 1.00 94.69 75 ALA A N 1
ATOM 630 C CA . ALA A 1 75 ? 13.800 -7.950 -18.981 1.00 94.69 75 ALA A CA 1
ATOM 631 C C . ALA A 1 75 ? 13.681 -7.472 -17.526 1.00 94.69 75 ALA A C 1
ATOM 633 O O . ALA A 1 75 ? 12.999 -8.120 -16.731 1.00 94.69 75 ALA A O 1
ATOM 634 N N . CYS A 1 76 ? 14.260 -6.320 -17.171 1.00 94.88 76 CYS A N 1
ATOM 635 C CA . CYS A 1 76 ? 14.116 -5.733 -15.837 1.00 94.88 76 CYS A CA 1
ATOM 636 C C . CYS A 1 76 ? 12.652 -5.432 -15.494 1.00 94.88 76 CYS A C 1
ATOM 638 O O . CYS A 1 76 ? 12.179 -5.843 -14.430 1.00 94.88 76 CYS A O 1
ATOM 640 N N . VAL A 1 77 ? 11.919 -4.779 -16.402 1.00 93.69 77 VAL A N 1
ATOM 641 C CA . VAL A 1 77 ? 10.489 -4.486 -16.222 1.00 93.69 77 VAL A CA 1
ATOM 642 C C . VAL A 1 77 ? 9.703 -5.789 -16.057 1.00 93.69 77 VAL A C 1
ATOM 644 O O . VAL A 1 77 ? 8.944 -5.934 -15.099 1.00 93.69 77 VAL A O 1
ATOM 647 N N . SER A 1 78 ? 9.937 -6.780 -16.916 1.00 94.25 78 SER A N 1
ATOM 648 C CA . SER A 1 78 ? 9.269 -8.087 -16.856 1.00 94.25 78 SER A CA 1
ATOM 649 C C . SER A 1 78 ? 9.556 -8.836 -15.549 1.00 94.25 78 SER A C 1
ATOM 651 O O . SER A 1 78 ? 8.637 -9.374 -14.928 1.00 94.25 78 SER A O 1
ATOM 653 N N . LEU A 1 79 ? 10.804 -8.819 -15.070 1.00 95.19 79 LEU A N 1
ATOM 654 C CA . LEU A 1 79 ? 11.189 -9.389 -13.774 1.00 95.19 79 LEU A CA 1
ATOM 655 C C . LEU A 1 79 ? 10.507 -8.668 -12.610 1.00 95.19 79 LEU A C 1
ATOM 657 O O . LEU A 1 79 ? 10.056 -9.312 -11.659 1.00 95.19 79 LEU A O 1
ATOM 661 N N . PHE A 1 80 ? 10.375 -7.343 -12.682 1.00 94.19 80 PHE A N 1
ATOM 662 C CA . PHE A 1 80 ? 9.628 -6.579 -11.689 1.00 94.19 80 PHE A CA 1
ATOM 663 C C . PHE A 1 80 ? 8.159 -7.009 -11.654 1.00 94.19 80 PHE A C 1
ATOM 665 O O . PHE A 1 80 ? 7.655 -7.335 -10.576 1.00 94.19 80 PHE A O 1
ATOM 672 N N . PHE A 1 81 ? 7.505 -7.131 -12.812 1.00 93.81 81 PHE A N 1
ATOM 673 C CA . PHE A 1 81 ? 6.145 -7.666 -12.916 1.00 93.81 81 PHE A CA 1
ATOM 674 C C . PHE A 1 81 ? 6.025 -9.068 -12.317 1.00 93.81 81 PHE A C 1
ATOM 676 O O . PHE A 1 81 ? 5.165 -9.300 -11.459 1.00 93.81 81 PHE A O 1
ATOM 683 N N . LEU A 1 82 ? 6.903 -9.987 -12.720 1.00 95.06 82 LEU A N 1
ATOM 684 C CA . LEU A 1 82 ? 6.905 -11.371 -12.254 1.00 95.06 82 LEU A CA 1
ATOM 685 C C . LEU A 1 82 ? 7.083 -11.444 -10.734 1.00 95.06 82 LEU A C 1
ATOM 687 O O . LEU A 1 82 ? 6.291 -12.091 -10.050 1.00 95.06 82 LEU A O 1
ATOM 691 N N . SER A 1 83 ? 8.062 -10.721 -10.185 1.00 94.94 83 SER A N 1
ATOM 692 C CA . SER A 1 83 ? 8.351 -10.723 -8.746 1.00 94.94 83 SER A CA 1
ATOM 693 C C . SER A 1 83 ? 7.144 -10.286 -7.911 1.00 94.94 83 SER A C 1
ATOM 695 O O . SER A 1 83 ? 6.854 -10.878 -6.869 1.00 94.94 83 SER A O 1
ATOM 697 N N . ARG A 1 84 ? 6.381 -9.290 -8.382 1.00 93.31 84 ARG A N 1
ATOM 698 C CA . ARG A 1 84 ? 5.180 -8.799 -7.691 1.00 93.31 84 ARG A CA 1
ATOM 699 C C . ARG A 1 84 ? 4.026 -9.790 -7.756 1.00 93.31 84 ARG A C 1
ATOM 701 O O . ARG A 1 84 ? 3.358 -9.986 -6.742 1.00 93.31 84 ARG A O 1
ATOM 708 N N . HIS A 1 85 ? 3.834 -10.461 -8.889 1.00 93.69 85 HIS A N 1
ATOM 709 C CA . HIS A 1 85 ? 2.842 -11.532 -9.002 1.00 93.69 85 HIS A CA 1
ATOM 710 C C . HIS A 1 85 ? 3.199 -12.720 -8.101 1.00 93.69 85 HIS A C 1
ATOM 712 O O . HIS A 1 85 ? 2.345 -13.201 -7.358 1.00 93.69 85 HIS A O 1
ATOM 718 N N . VAL A 1 86 ? 4.468 -13.136 -8.069 1.00 94.88 86 VAL A N 1
ATOM 719 C CA . VAL A 1 86 ? 4.947 -14.190 -7.158 1.00 94.88 86 VAL A CA 1
ATOM 720 C C . VAL A 1 86 ? 4.680 -13.809 -5.698 1.00 94.88 86 VAL A C 1
ATOM 722 O O . VAL A 1 86 ? 4.165 -14.624 -4.936 1.00 94.88 86 VAL A O 1
ATOM 725 N N . TRP A 1 87 ? 4.929 -12.557 -5.302 1.00 92.25 87 TRP A N 1
ATOM 726 C CA . TRP A 1 87 ? 4.631 -12.088 -3.941 1.00 92.25 87 TRP A CA 1
ATOM 727 C C . TRP A 1 87 ? 3.140 -12.136 -3.586 1.00 92.25 87 TRP A C 1
ATOM 729 O O . TRP A 1 87 ? 2.785 -12.435 -2.437 1.00 92.25 87 TRP A O 1
ATOM 739 N N . LEU A 1 88 ? 2.264 -11.851 -4.553 1.00 93.50 88 LEU A N 1
ATOM 740 C CA . LEU A 1 88 ? 0.820 -12.006 -4.392 1.00 93.50 88 LEU A CA 1
ATOM 741 C C . LEU A 1 88 ? 0.459 -13.479 -4.168 1.00 93.50 88 LEU A C 1
ATOM 743 O O . LEU A 1 88 ? -0.233 -13.780 -3.196 1.00 93.50 88 LEU A O 1
ATOM 747 N N . PHE A 1 89 ? 0.986 -14.396 -4.983 1.00 92.94 89 PHE A N 1
ATOM 748 C CA . PHE A 1 89 ? 0.754 -15.834 -4.816 1.00 92.94 89 PHE A CA 1
ATOM 749 C C . PHE A 1 89 ? 1.285 -16.368 -3.483 1.00 92.94 89 PHE A C 1
ATOM 751 O O . PHE A 1 89 ? 0.574 -17.098 -2.797 1.00 92.94 89 PHE A O 1
ATOM 758 N N . ILE A 1 90 ? 2.472 -15.938 -3.046 1.00 90.69 90 ILE A N 1
ATOM 759 C CA . ILE A 1 90 ? 3.008 -16.275 -1.715 1.00 90.69 90 ILE A CA 1
ATOM 760 C C . ILE A 1 90 ? 2.055 -15.789 -0.615 1.00 90.69 90 ILE A C 1
ATOM 762 O O . ILE A 1 90 ? 1.798 -16.499 0.359 1.00 90.69 90 ILE A O 1
ATOM 766 N N . SER A 1 91 ? 1.515 -14.577 -0.751 1.00 88.81 91 SER A N 1
ATOM 767 C CA . SER A 1 91 ? 0.589 -14.006 0.234 1.00 88.81 91 SER A CA 1
ATOM 768 C C . SER A 1 91 ? -0.750 -14.747 0.262 1.00 88.81 91 SER A C 1
ATOM 770 O O . SER A 1 91 ? -1.286 -14.979 1.345 1.00 88.81 91 SER A O 1
ATOM 772 N N . LEU A 1 92 ? -1.258 -15.164 -0.901 1.00 89.88 92 LEU A N 1
ATOM 773 C CA . LEU A 1 92 ? -2.446 -16.012 -1.025 1.00 89.88 92 LEU A CA 1
ATOM 774 C C . LEU A 1 92 ? -2.211 -17.398 -0.411 1.00 89.88 92 LEU A C 1
ATOM 776 O O . LEU A 1 92 ? -3.041 -17.866 0.361 1.00 89.88 92 LEU A O 1
ATOM 780 N N . GLY A 1 93 ? -1.052 -18.018 -0.652 1.00 86.50 93 GLY A N 1
ATOM 781 C CA . GLY A 1 93 ? -0.686 -19.300 -0.039 1.00 86.50 93 GLY A CA 1
ATOM 782 C C . GLY A 1 93 ? -0.663 -19.237 1.492 1.00 86.50 93 GLY A C 1
ATOM 783 O O . GLY A 1 93 ? -1.201 -20.116 2.163 1.00 86.50 93 GLY A O 1
ATOM 784 N N . LYS A 1 94 ? -0.148 -18.141 2.068 1.00 85.25 94 LYS A N 1
ATOM 785 C CA . LYS A 1 94 ? -0.177 -17.902 3.527 1.00 85.25 94 LYS A CA 1
ATOM 786 C C . LYS A 1 94 ? -1.594 -17.791 4.100 1.00 85.25 94 LYS A C 1
ATOM 788 O O . LYS A 1 94 ? -1.777 -17.998 5.301 1.00 85.25 94 LYS A O 1
ATOM 793 N N . LEU A 1 95 ? -2.590 -17.456 3.280 1.00 83.19 95 LEU A N 1
ATOM 794 C CA . LEU A 1 95 ? -3.988 -17.372 3.704 1.00 83.19 95 LEU A CA 1
ATOM 795 C C . LEU A 1 95 ? -4.604 -18.756 3.963 1.00 83.19 95 LEU A C 1
ATOM 797 O O . LEU A 1 95 ? -5.437 -18.890 4.855 1.00 83.19 95 LEU A O 1
ATOM 801 N N . ILE A 1 96 ? -4.179 -19.765 3.197 1.00 80.69 96 ILE A N 1
ATOM 802 C CA . ILE A 1 96 ? -4.734 -21.129 3.210 1.00 80.69 96 ILE A CA 1
ATOM 803 C C . ILE A 1 96 ? -4.144 -21.966 4.357 1.00 80.69 96 ILE A C 1
ATOM 805 O O . ILE A 1 96 ? -4.727 -22.971 4.751 1.00 80.69 96 ILE A O 1
ATOM 809 N N . MET A 1 97 ? -3.020 -21.537 4.942 1.00 76.94 97 MET A N 1
ATOM 810 C CA . MET A 1 97 ? -2.360 -22.255 6.034 1.00 76.94 97 MET A CA 1
ATOM 811 C C . MET A 1 97 ? -3.284 -22.408 7.261 1.00 76.94 97 MET A C 1
ATOM 813 O O . MET A 1 97 ? -3.613 -21.395 7.897 1.00 76.94 97 MET A O 1
ATOM 817 N N . PRO A 1 98 ? -3.675 -23.648 7.622 1.00 59.06 98 PRO A N 1
ATOM 818 C CA . PRO A 1 98 ? -4.461 -23.916 8.818 1.00 59.06 98 PRO A CA 1
ATOM 819 C C . PRO A 1 98 ? -3.573 -23.661 10.045 1.00 59.06 98 PRO A C 1
ATOM 821 O O . PRO A 1 98 ? -2.393 -23.990 10.012 1.00 59.06 98 PRO A O 1
ATOM 824 N N . ASN A 1 99 ? -4.127 -23.064 11.105 1.00 55.03 99 ASN A N 1
ATOM 825 C CA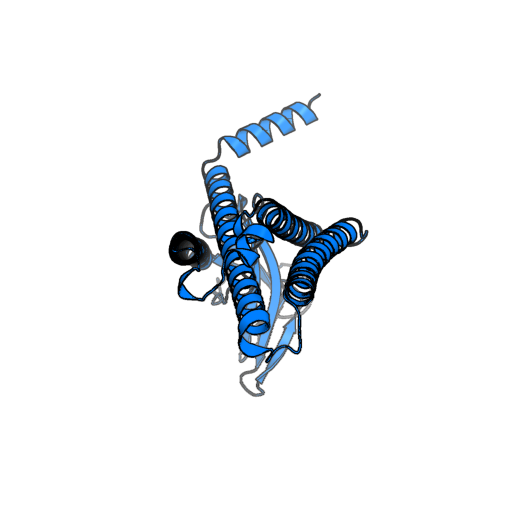 . ASN A 1 99 ? -3.477 -22.714 12.392 1.00 55.03 99 ASN A CA 1
ATOM 826 C C . ASN A 1 99 ? -3.040 -21.260 12.579 1.00 55.03 99 ASN A C 1
ATOM 828 O O . ASN A 1 99 ? -1.942 -20.986 13.051 1.00 55.03 99 ASN A O 1
ATOM 832 N N . SER A 1 100 ? -3.910 -20.293 12.301 1.00 57.22 100 SER A N 1
ATOM 833 C CA . SER A 1 100 ? -3.656 -18.932 12.776 1.00 57.22 100 SER A CA 1
ATOM 834 C C . SER A 1 100 ? -4.892 -18.342 13.420 1.00 57.22 100 SER A C 1
ATOM 836 O O . SER A 1 100 ? -5.972 -18.408 12.827 1.00 57.22 100 SER A O 1
ATOM 838 N N . GLY A 1 101 ? -4.730 -17.756 14.609 1.00 62.97 101 GLY A N 1
ATOM 839 C CA . GLY A 1 101 ? -5.801 -17.046 15.298 1.00 62.97 101 GLY A CA 1
ATOM 840 C C . GLY A 1 101 ? -6.459 -15.994 14.398 1.00 62.97 101 GLY A C 1
ATOM 841 O O . GLY A 1 101 ? -5.896 -15.553 13.393 1.00 62.97 101 GLY A O 1
ATOM 842 N N . GLU A 1 102 ? -7.671 -15.573 14.751 1.00 64.06 102 GLU A N 1
ATOM 843 C CA . GLU A 1 102 ? -8.488 -14.666 13.931 1.00 64.06 102 GLU A CA 1
ATOM 844 C C . GLU A 1 102 ? -7.738 -13.379 13.524 1.00 64.06 102 GLU A C 1
ATOM 846 O O . GLU A 1 102 ? -7.881 -12.888 12.405 1.00 64.06 102 GLU A O 1
ATOM 851 N N . LEU A 1 103 ? -6.873 -12.862 14.401 1.00 61.84 103 LEU A N 1
ATOM 852 C CA . LEU A 1 103 ? -6.057 -11.676 14.142 1.00 61.84 103 LEU A CA 1
ATOM 853 C C . LEU A 1 103 ? -4.993 -11.899 13.062 1.00 61.84 103 LEU A C 1
ATOM 855 O O . LEU A 1 103 ? -4.796 -11.042 12.199 1.00 61.84 103 LEU A O 1
ATOM 859 N N . ASP A 1 104 ? -4.325 -13.048 13.094 1.00 72.00 104 ASP A N 1
ATOM 860 C CA . ASP A 1 104 ? -3.353 -13.415 12.070 1.00 72.00 104 ASP A CA 1
ATOM 861 C C . ASP A 1 104 ? -4.040 -13.601 10.724 1.00 72.00 104 ASP A C 1
ATOM 863 O O . ASP A 1 104 ? -3.501 -13.187 9.698 1.00 72.00 104 ASP A O 1
ATOM 867 N N . ARG A 1 105 ? -5.273 -14.117 10.723 1.00 73.25 105 ARG A N 1
ATOM 868 C CA . ARG A 1 105 ? -6.097 -14.196 9.515 1.00 73.25 105 ARG A CA 1
ATOM 869 C C . ARG A 1 105 ? -6.391 -12.805 8.942 1.00 73.25 105 ARG A C 1
ATOM 871 O O . ARG A 1 105 ? -6.214 -12.611 7.742 1.00 73.25 105 ARG A O 1
ATOM 878 N N . VAL A 1 106 ? -6.770 -11.821 9.765 1.00 72.31 106 VAL A N 1
ATOM 879 C CA . VAL A 1 106 ? -6.999 -10.432 9.305 1.00 72.31 106 VAL A CA 1
ATOM 880 C C . VAL A 1 106 ? -5.705 -9.787 8.796 1.00 72.31 106 VAL A C 1
ATOM 882 O O . VAL A 1 106 ? -5.707 -9.156 7.740 1.00 72.31 106 VAL A O 1
ATOM 885 N N . LYS A 1 107 ? -4.573 -9.979 9.486 1.00 76.69 107 LYS A N 1
ATOM 886 C CA . LYS A 1 107 ? -3.258 -9.487 9.028 1.00 76.69 107 LYS A CA 1
ATOM 887 C C . LYS A 1 107 ? -2.859 -10.088 7.680 1.00 76.69 107 LYS A C 1
ATOM 889 O O . LYS A 1 107 ? -2.375 -9.369 6.805 1.00 76.69 107 LYS A O 1
ATOM 894 N N . ARG A 1 108 ? -3.075 -11.393 7.498 1.00 81.19 108 ARG A N 1
ATOM 895 C CA . ARG A 1 108 ? -2.824 -12.102 6.234 1.00 81.19 108 ARG A CA 1
ATOM 896 C C . ARG A 1 108 ? -3.724 -11.571 5.120 1.00 81.19 108 ARG A C 1
ATOM 898 O O . ARG A 1 108 ? -3.205 -11.234 4.061 1.00 81.19 108 ARG A O 1
ATOM 905 N N . TRP A 1 109 ? -5.019 -11.384 5.383 1.00 83.31 109 TRP A N 1
ATOM 906 C CA . TRP A 1 109 ? -5.949 -10.745 4.441 1.00 83.31 109 TRP A CA 1
ATOM 907 C C . TRP A 1 109 ? -5.513 -9.336 4.047 1.00 83.31 109 TRP A C 1
ATOM 909 O O . TRP A 1 109 ? -5.493 -9.007 2.866 1.00 83.31 109 TRP A O 1
ATOM 919 N N . ASN A 1 110 ? -5.101 -8.517 5.014 1.00 83.19 110 ASN A N 1
ATOM 920 C CA . ASN A 1 110 ? -4.598 -7.171 4.755 1.00 83.19 110 ASN A CA 1
ATOM 921 C C . ASN A 1 110 ? -3.335 -7.200 3.873 1.00 83.19 110 ASN A C 1
ATOM 923 O O . ASN A 1 110 ? -3.182 -6.374 2.976 1.00 83.19 110 ASN A O 1
ATOM 927 N N . ASN A 1 111 ? -2.438 -8.168 4.080 1.00 86.56 111 ASN A N 1
ATOM 928 C CA . ASN A 1 111 ? -1.272 -8.350 3.215 1.00 86.56 111 ASN A CA 1
ATOM 929 C C . ASN A 1 111 ? -1.671 -8.753 1.793 1.00 86.56 111 ASN A C 1
ATOM 931 O O . ASN A 1 111 ? -1.173 -8.145 0.848 1.00 86.56 111 ASN A O 1
ATOM 935 N N . VAL A 1 112 ? -2.593 -9.708 1.635 1.00 90.50 112 VAL A N 1
ATOM 936 C CA . VAL A 1 112 ? -3.139 -10.090 0.321 1.00 90.50 112 VAL A CA 1
ATOM 937 C C . VAL A 1 112 ? -3.754 -8.881 -0.374 1.00 90.50 112 VAL A C 1
ATOM 939 O O . VAL A 1 112 ? -3.407 -8.599 -1.515 1.00 90.50 112 VAL A O 1
ATOM 942 N N . PHE A 1 113 ? -4.593 -8.116 0.326 1.00 89.75 113 PHE A N 1
ATOM 943 C CA . PHE A 1 113 ? -5.222 -6.912 -0.210 1.00 89.75 113 PHE A CA 1
ATOM 944 C C . PHE A 1 113 ? -4.190 -5.885 -0.691 1.00 89.75 113 PHE A C 1
ATOM 946 O O . PHE A 1 113 ? -4.301 -5.373 -1.801 1.00 89.75 113 PHE A O 1
ATOM 953 N N . LYS A 1 114 ? -3.148 -5.611 0.106 1.00 90.31 114 LYS A N 1
ATOM 954 C CA . LYS A 1 114 ? -2.070 -4.686 -0.283 1.00 90.31 114 LYS A CA 1
ATOM 955 C C . LYS A 1 114 ? -1.310 -5.169 -1.515 1.00 90.31 114 LYS A C 1
ATOM 957 O O . LYS A 1 114 ? -1.019 -4.352 -2.384 1.00 90.31 114 LYS A O 1
ATOM 962 N N . GLN A 1 115 ? -0.982 -6.460 -1.588 1.00 92.19 115 GLN A N 1
ATOM 963 C CA . GLN A 1 115 ? -0.290 -7.021 -2.753 1.00 92.19 115 GLN A CA 1
ATOM 964 C C . GLN A 1 115 ? -1.180 -6.987 -3.994 1.00 92.19 115 GLN A C 1
ATOM 966 O O . GLN A 1 115 ? -0.718 -6.582 -5.054 1.00 92.19 115 GLN A O 1
ATOM 971 N N . LEU A 1 116 ? -2.462 -7.332 -3.855 1.00 94.00 116 LEU A N 1
ATOM 972 C CA . LEU A 1 116 ? -3.428 -7.287 -4.948 1.00 94.00 116 LEU A CA 1
ATOM 973 C C . LEU A 1 116 ? -3.586 -5.860 -5.477 1.00 94.00 116 LEU A C 1
ATOM 975 O O . LEU A 1 116 ? -3.476 -5.637 -6.678 1.00 94.00 116 LEU A O 1
ATOM 979 N N . LEU A 1 117 ? -3.773 -4.886 -4.581 1.00 93.62 117 LEU A N 1
ATOM 980 C CA . LEU A 1 117 ? -3.853 -3.473 -4.943 1.00 93.62 117 LEU A CA 1
ATOM 981 C C . LEU A 1 117 ? -2.592 -3.019 -5.688 1.00 93.62 117 LEU A C 1
ATOM 983 O O . LEU A 1 117 ? -2.694 -2.316 -6.690 1.00 93.62 117 LEU A O 1
ATOM 987 N N . PHE A 1 118 ? -1.409 -3.427 -5.226 1.00 95.00 118 PHE A N 1
ATOM 988 C CA . PHE A 1 118 ? -0.161 -3.078 -5.895 1.00 95.00 118 PHE A CA 1
ATOM 989 C C . PHE A 1 118 ? -0.072 -3.703 -7.293 1.00 95.00 118 PHE A C 1
ATOM 991 O O . PHE A 1 118 ? 0.230 -2.996 -8.250 1.00 95.00 118 PHE A O 1
ATOM 998 N N . VAL A 1 119 ? -0.399 -4.989 -7.435 1.00 95.38 119 VAL A N 1
ATOM 999 C CA . VAL A 1 119 ? -0.411 -5.673 -8.736 1.00 95.38 119 VAL A CA 1
ATOM 1000 C C . VAL A 1 119 ? -1.377 -4.996 -9.707 1.00 95.38 119 VAL A C 1
ATOM 1002 O O . VAL A 1 119 ? -0.978 -4.676 -10.822 1.00 95.38 119 VAL A O 1
ATOM 1005 N N . VAL A 1 120 ? -2.602 -4.681 -9.277 1.00 94.81 120 VAL A N 1
ATOM 1006 C CA . VAL A 1 120 ? -3.592 -3.979 -10.112 1.00 94.81 120 VAL A CA 1
ATOM 1007 C C . VAL A 1 120 ? -3.067 -2.618 -10.574 1.00 94.81 120 VAL A C 1
ATOM 1009 O O . VAL A 1 120 ? -3.165 -2.285 -11.753 1.00 94.81 120 VAL A O 1
ATOM 1012 N N . LEU A 1 121 ? -2.475 -1.835 -9.668 1.00 93.88 121 LEU A N 1
ATOM 1013 C CA . LEU A 1 121 ? -1.924 -0.519 -10.005 1.00 93.88 121 LEU A CA 1
ATOM 1014 C C . LEU A 1 121 ? -0.718 -0.607 -10.939 1.00 93.88 121 LEU A C 1
ATOM 1016 O O . LEU A 1 121 ? -0.556 0.254 -11.798 1.00 93.88 121 LEU A O 1
ATOM 1020 N N . MET A 1 122 ? 0.122 -1.623 -10.765 1.00 93.38 122 MET A N 1
ATOM 1021 C CA . MET A 1 122 ? 1.295 -1.871 -11.596 1.00 93.38 122 MET A CA 1
ATOM 1022 C C . MET A 1 122 ? 0.874 -2.259 -13.019 1.00 93.38 122 MET A C 1
ATOM 1024 O O . MET A 1 122 ? 1.291 -1.605 -13.970 1.00 93.38 122 MET A O 1
ATOM 1028 N N . THR A 1 123 ? -0.008 -3.251 -13.163 1.00 91.00 123 THR A N 1
ATOM 1029 C CA . THR A 1 123 ? -0.522 -3.719 -14.463 1.00 91.00 123 THR A CA 1
ATOM 1030 C C . THR A 1 123 ? -1.355 -2.664 -15.183 1.00 91.00 123 THR A C 1
ATOM 1032 O O . THR A 1 123 ? -1.294 -2.563 -16.403 1.00 91.00 123 THR A O 1
ATOM 1035 N N . GLY A 1 124 ? -2.083 -1.824 -14.444 1.00 89.56 124 GLY A N 1
ATOM 1036 C CA . GLY A 1 124 ? -2.824 -0.694 -15.010 1.00 89.56 124 GLY A CA 1
ATOM 1037 C C . GLY A 1 124 ? -1.987 0.565 -15.271 1.00 89.56 124 GLY A C 1
ATOM 1038 O O . GLY A 1 124 ? -2.529 1.561 -15.751 1.00 89.56 124 GLY A O 1
ATOM 1039 N N . SER A 1 125 ? -0.693 0.583 -14.933 1.00 89.94 125 SER A N 1
ATOM 1040 C CA . SER A 1 125 ? 0.124 1.794 -15.041 1.00 89.94 125 SER A CA 1
ATOM 1041 C C . SER A 1 125 ? 0.594 2.044 -16.470 1.00 89.94 125 SER A C 1
ATOM 1043 O O . SER A 1 125 ? 1.315 1.238 -17.053 1.00 89.94 125 SER A O 1
ATOM 1045 N N . LYS A 1 126 ? 0.302 3.237 -17.002 1.00 88.56 126 LYS A N 1
ATOM 1046 C CA . LYS A 1 126 ? 0.875 3.694 -18.278 1.00 88.56 126 LYS A CA 1
ATOM 1047 C C . LYS A 1 126 ? 2.397 3.883 -18.231 1.00 88.56 126 LYS A C 1
ATOM 1049 O O . LYS A 1 126 ? 3.040 3.767 -19.262 1.00 88.56 126 LYS A O 1
ATOM 1054 N N . TYR A 1 127 ? 2.967 4.146 -17.052 1.00 85.75 127 TYR A N 1
ATOM 1055 C CA . TYR A 1 127 ? 4.389 4.475 -16.885 1.00 85.75 127 TYR A CA 1
ATOM 1056 C C . TYR A 1 127 ? 5.317 3.252 -16.913 1.00 85.75 127 TYR A C 1
ATOM 1058 O O . TYR A 1 127 ? 6.526 3.405 -17.033 1.00 85.75 127 TYR A O 1
ATOM 1066 N N . LEU A 1 128 ? 4.771 2.040 -16.772 1.00 89.12 128 LEU A N 1
ATOM 1067 C CA . LEU A 1 128 ? 5.548 0.794 -16.842 1.00 89.12 128 LEU A CA 1
ATOM 1068 C C . LEU A 1 128 ? 5.500 0.135 -18.222 1.00 89.12 128 LEU A C 1
ATOM 1070 O O . LEU A 1 128 ? 6.075 -0.934 -18.401 1.00 89.12 128 LEU A O 1
ATOM 1074 N N . LYS A 1 129 ? 4.813 0.751 -19.189 1.00 88.12 129 LYS A N 1
ATOM 1075 C CA . LYS A 1 129 ? 4.852 0.296 -20.577 1.00 88.12 129 LYS A CA 1
ATOM 1076 C C . LYS A 1 129 ? 6.243 0.564 -21.141 1.00 88.12 129 LYS A C 1
ATOM 1078 O O . LYS A 1 129 ? 6.730 1.688 -21.043 1.00 88.12 129 LYS A O 1
ATOM 1083 N N . THR A 1 130 ? 6.850 -0.453 -21.740 1.00 85.38 130 THR A N 1
ATOM 1084 C CA . THR A 1 130 ? 8.187 -0.376 -22.345 1.00 85.38 130 THR A CA 1
ATOM 1085 C C . THR A 1 130 ? 8.274 0.733 -23.387 1.00 85.38 130 THR A C 1
ATOM 1087 O O . THR A 1 130 ? 9.229 1.496 -23.354 1.00 85.38 130 THR A O 1
ATOM 1090 N N . ASP A 1 131 ? 7.229 0.932 -24.195 1.00 84.94 131 ASP A N 1
ATOM 1091 C CA . ASP A 1 131 ? 7.180 1.997 -25.210 1.00 84.94 131 ASP A CA 1
ATOM 1092 C C . ASP A 1 131 ? 7.352 3.400 -24.606 1.00 84.94 131 ASP A C 1
ATOM 1094 O O . ASP A 1 131 ? 8.019 4.256 -25.177 1.00 84.94 131 ASP A O 1
ATOM 1098 N N . VAL A 1 132 ? 6.781 3.630 -23.416 1.00 83.81 132 VAL A N 1
ATOM 1099 C CA . VAL A 1 132 ? 6.882 4.910 -22.690 1.00 83.81 132 VAL A CA 1
ATOM 1100 C C . VAL A 1 132 ? 8.267 5.090 -22.066 1.00 83.81 132 VAL A C 1
ATOM 1102 O O . VAL A 1 132 ? 8.723 6.213 -21.870 1.00 83.81 132 VAL A O 1
ATOM 1105 N N . ILE A 1 133 ? 8.939 3.991 -21.730 1.00 84.44 133 ILE A N 1
ATOM 1106 C CA . ILE A 1 133 ? 10.303 4.019 -21.197 1.00 84.44 133 ILE A CA 1
ATOM 1107 C C . ILE A 1 133 ? 11.294 4.283 -22.339 1.00 84.44 133 ILE A C 1
ATOM 1109 O O . ILE A 1 133 ? 12.156 5.146 -22.202 1.00 84.44 133 ILE A O 1
ATOM 1113 N N . PHE A 1 134 ? 11.132 3.609 -23.480 1.00 84.75 134 PHE A N 1
ATOM 1114 C CA . PHE A 1 134 ? 12.010 3.744 -24.648 1.00 84.75 134 PHE A CA 1
ATOM 1115 C C . PHE A 1 134 ? 11.846 5.076 -25.383 1.00 84.75 134 PHE A C 1
ATOM 1117 O O . PHE A 1 134 ? 12.786 5.538 -26.026 1.00 84.75 134 PHE A O 1
ATOM 1124 N N . SER A 1 135 ? 10.697 5.749 -25.246 1.00 82.06 135 SER A N 1
ATOM 1125 C CA . SER A 1 135 ? 10.520 7.106 -25.776 1.00 82.06 135 SER A CA 1
ATOM 1126 C C . SER A 1 135 ? 11.371 8.164 -25.063 1.00 82.06 135 SER A C 1
ATOM 1128 O O . SER A 1 135 ? 11.528 9.267 -25.583 1.00 82.06 135 SER A O 1
ATOM 1130 N N . ASN A 1 136 ? 11.921 7.861 -23.882 1.00 78.56 136 ASN A N 1
ATOM 1131 C CA . ASN A 1 136 ? 12.761 8.790 -23.129 1.00 78.56 136 ASN A CA 1
ATOM 1132 C C . ASN A 1 136 ? 14.213 8.682 -23.607 1.00 78.56 136 ASN A C 1
ATOM 1134 O O . ASN A 1 136 ? 15.012 7.949 -23.033 1.00 78.56 136 ASN A O 1
ATOM 1138 N N . THR A 1 137 ? 14.556 9.417 -24.664 1.00 71.19 137 THR A N 1
ATOM 1139 C CA . THR A 1 137 ? 15.911 9.431 -25.250 1.00 71.19 137 THR A CA 1
ATOM 1140 C C . THR A 1 137 ? 16.887 10.361 -24.519 1.00 71.19 137 THR A C 1
ATOM 1142 O O . THR A 1 137 ? 18.096 10.290 -24.731 1.00 71.19 137 THR A O 1
ATOM 1145 N N . SER A 1 138 ? 16.384 11.221 -23.629 1.00 69.88 138 SER A N 1
ATOM 1146 C CA . SER A 1 138 ? 17.176 12.094 -22.760 1.00 69.88 138 SER A CA 1
ATOM 1147 C C . SER A 1 138 ? 16.464 12.336 -21.424 1.00 69.88 138 SER A C 1
ATOM 1149 O O . SER A 1 138 ? 15.255 12.129 -21.298 1.00 69.88 138 SER A O 1
ATOM 1151 N N . ILE A 1 139 ? 17.200 12.811 -20.413 1.00 68.00 139 ILE A N 1
ATOM 1152 C CA . ILE A 1 139 ? 16.638 13.152 -19.090 1.00 68.00 139 ILE A CA 1
ATOM 1153 C C . ILE A 1 139 ? 15.571 14.257 -19.210 1.00 68.00 139 ILE A C 1
ATOM 1155 O O . ILE A 1 139 ? 14.586 14.261 -18.473 1.00 68.00 139 ILE A O 1
ATOM 1159 N N . GLU A 1 140 ? 15.725 15.164 -20.173 1.00 70.94 140 GLU A N 1
ATOM 1160 C CA . GLU A 1 140 ? 14.778 16.254 -20.436 1.00 70.94 140 GLU A CA 1
ATOM 1161 C C . GLU A 1 140 ? 13.475 15.775 -21.092 1.00 70.94 140 GLU A C 1
ATOM 1163 O O . GLU A 1 140 ? 12.449 16.450 -20.984 1.00 70.94 140 GLU A O 1
ATOM 1168 N N . ALA A 1 141 ? 13.492 14.597 -21.726 1.00 70.19 141 ALA A N 1
ATOM 1169 C CA . ALA A 1 141 ? 12.318 13.981 -22.342 1.00 70.19 141 ALA A CA 1
ATOM 1170 C C . ALA A 1 141 ? 11.379 13.307 -21.322 1.00 70.19 141 ALA A C 1
ATOM 1172 O O . ALA A 1 141 ? 10.274 12.903 -21.685 1.00 70.19 141 ALA A O 1
ATOM 1173 N N . ILE A 1 142 ? 11.776 13.208 -20.044 1.00 70.25 142 ILE A N 1
ATOM 1174 C CA . ILE A 1 142 ? 10.936 12.621 -18.994 1.00 70.25 142 ILE A CA 1
ATOM 1175 C C . ILE A 1 142 ? 9.618 13.416 -18.882 1.00 70.25 142 ILE A C 1
ATOM 1177 O O . ILE A 1 142 ? 9.645 14.637 -18.690 1.00 70.25 142 ILE A O 1
ATOM 1181 N N . PRO A 1 143 ? 8.442 12.757 -18.930 1.00 74.62 143 PRO A N 1
ATOM 1182 C CA . PRO A 1 143 ? 7.163 13.458 -18.947 1.00 74.62 143 PRO A CA 1
ATOM 1183 C C . PRO A 1 143 ? 6.963 14.340 -17.707 1.00 74.62 143 PRO A C 1
ATOM 1185 O O . PRO A 1 143 ? 6.887 13.843 -16.580 1.00 74.62 143 PRO A O 1
ATOM 1188 N N . LYS A 1 144 ? 6.779 15.652 -17.904 1.00 77.56 144 LYS A N 1
ATOM 1189 C CA . LYS A 1 144 ? 6.504 16.612 -16.812 1.00 77.56 144 LYS A CA 1
ATOM 1190 C C . LYS A 1 144 ? 5.276 16.211 -15.983 1.00 77.56 144 LYS A C 1
ATOM 1192 O O . LYS A 1 144 ? 5.278 16.349 -14.759 1.00 77.56 144 LYS A O 1
ATOM 1197 N N . ASP A 1 145 ? 4.279 15.609 -16.628 1.00 80.75 145 ASP A N 1
ATOM 1198 C CA . ASP A 1 145 ? 3.083 15.053 -15.985 1.00 80.75 145 ASP A CA 1
ATOM 1199 C C . ASP A 1 145 ? 3.404 13.957 -14.965 1.00 80.75 145 ASP A C 1
ATOM 1201 O O . ASP A 1 145 ? 2.706 13.803 -13.963 1.00 80.75 145 ASP A O 1
ATOM 1205 N N . MET A 1 146 ? 4.453 13.171 -15.208 1.00 78.06 146 MET A N 1
ATOM 1206 C CA . MET A 1 146 ? 4.888 12.105 -14.310 1.00 78.06 146 MET A CA 1
ATOM 1207 C C . MET A 1 146 ? 5.481 12.684 -13.022 1.00 78.06 146 MET A C 1
ATOM 1209 O O . MET A 1 146 ? 5.164 12.206 -11.932 1.00 78.06 146 MET A O 1
ATOM 1213 N N . ILE A 1 147 ? 6.255 13.767 -13.134 1.00 77.69 147 ILE A N 1
ATOM 1214 C CA . ILE A 1 147 ? 6.818 14.504 -11.993 1.00 77.69 147 ILE A CA 1
ATOM 1215 C C . ILE A 1 147 ? 5.701 15.196 -11.199 1.00 77.69 147 ILE A C 1
ATOM 1217 O O . ILE A 1 147 ? 5.624 15.041 -9.979 1.00 77.69 147 ILE A O 1
ATOM 1221 N N . ALA A 1 148 ? 4.782 15.892 -11.877 1.00 83.38 148 ALA A N 1
ATOM 1222 C CA . ALA A 1 148 ? 3.634 16.544 -11.238 1.00 83.38 148 ALA A CA 1
ATOM 1223 C C . ALA A 1 148 ? 2.697 15.533 -10.545 1.00 83.38 148 ALA A C 1
ATOM 1225 O O . ALA A 1 148 ? 2.220 15.759 -9.425 1.00 83.38 148 ALA A O 1
ATOM 1226 N N . SER A 1 149 ? 2.471 14.372 -11.170 1.00 82.62 149 SER A N 1
ATOM 1227 C CA . SER A 1 149 ? 1.723 13.264 -10.566 1.00 82.62 149 SER A CA 1
ATOM 1228 C C . SER A 1 149 ? 2.442 12.685 -9.343 1.00 82.62 149 SER A C 1
ATOM 1230 O O . SER A 1 149 ? 1.796 12.385 -8.338 1.00 82.62 149 SER A O 1
ATOM 1232 N N . GLY A 1 150 ? 3.774 12.592 -9.382 1.00 82.69 150 GLY A N 1
ATOM 1233 C CA . GLY A 1 150 ? 4.590 12.209 -8.231 1.00 82.69 150 GLY A CA 1
ATOM 1234 C C . GLY A 1 150 ? 4.449 13.193 -7.067 1.00 82.69 150 GLY A C 1
ATOM 1235 O O . GLY A 1 150 ? 4.112 12.787 -5.956 1.00 82.69 150 GLY A O 1
ATOM 1236 N N . ALA A 1 151 ? 4.622 14.491 -7.319 1.00 85.06 151 ALA A N 1
ATOM 1237 C CA . ALA A 1 151 ? 4.535 15.533 -6.292 1.00 85.06 151 ALA A CA 1
ATOM 1238 C C . ALA A 1 151 ? 3.149 15.590 -5.621 1.00 85.06 151 ALA A C 1
ATOM 1240 O O . ALA A 1 151 ? 3.044 15.576 -4.391 1.00 85.06 151 ALA A O 1
ATOM 1241 N N . SER A 1 152 ? 2.074 15.572 -6.416 1.00 87.06 152 SER A N 1
ATOM 1242 C CA . SER A 1 152 ? 0.698 15.511 -5.893 1.00 87.06 152 SER A CA 1
ATOM 1243 C C . SER A 1 152 ? 0.426 14.216 -5.117 1.00 87.06 152 SER A C 1
ATOM 1245 O O . SER A 1 152 ? -0.233 14.239 -4.073 1.00 87.06 152 SER A O 1
ATOM 1247 N N . GLY A 1 153 ? 0.993 13.092 -5.568 1.00 88.56 153 GLY A N 1
ATOM 1248 C CA . GLY A 1 153 ? 0.948 11.811 -4.867 1.00 88.56 153 GLY A CA 1
ATOM 1249 C C . GLY A 1 153 ? 1.624 11.851 -3.494 1.00 88.56 153 GLY A C 1
ATOM 1250 O O . GLY A 1 153 ? 1.059 11.330 -2.530 1.00 88.56 153 GLY A O 1
ATOM 1251 N N . ILE A 1 154 ? 2.784 12.510 -3.375 1.00 91.25 154 ILE A N 1
ATOM 1252 C CA . ILE A 1 154 ? 3.488 12.712 -2.095 1.00 91.25 154 ILE A CA 1
ATOM 1253 C C . ILE A 1 154 ? 2.621 13.529 -1.143 1.00 91.25 154 ILE A C 1
ATOM 1255 O O . ILE A 1 154 ? 2.401 13.101 -0.008 1.00 91.25 154 ILE A O 1
ATOM 1259 N N . PHE A 1 155 ? 2.090 14.666 -1.600 1.00 91.56 155 PHE A N 1
ATOM 1260 C CA . PHE A 1 155 ? 1.246 15.517 -0.763 1.00 91.56 155 PHE A CA 1
ATOM 1261 C C . PHE A 1 155 ? 0.031 14.742 -0.242 1.00 91.56 155 PHE A C 1
ATOM 1263 O O . PHE A 1 155 ? -0.184 14.667 0.967 1.00 91.56 155 PHE A O 1
ATOM 1270 N N . CYS A 1 156 ? -0.694 14.055 -1.130 1.00 91.50 156 CYS A N 1
ATOM 1271 C CA . CYS A 1 156 ? -1.841 13.234 -0.748 1.00 91.50 156 CYS A CA 1
ATOM 1272 C C . CYS A 1 156 ? -1.452 12.122 0.244 1.00 91.50 156 CYS A C 1
ATOM 1274 O O . CYS A 1 156 ? -2.126 11.926 1.257 1.00 91.50 156 CYS A O 1
ATOM 1276 N N . PHE A 1 157 ? -0.339 11.420 0.007 1.00 91.62 157 PHE A N 1
ATOM 1277 C CA . PHE A 1 157 ? 0.158 10.379 0.910 1.00 91.62 157 PHE A CA 1
ATOM 1278 C C .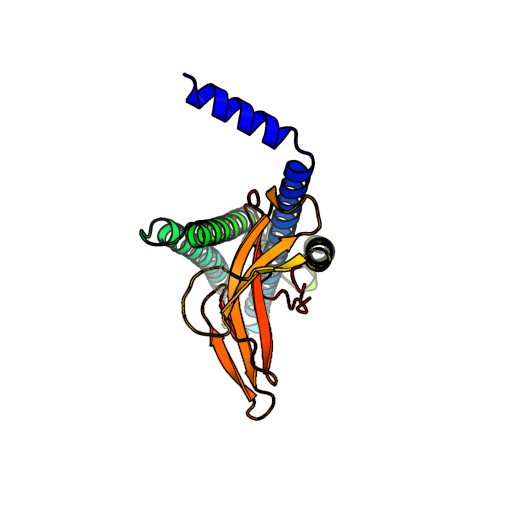 PHE A 1 157 ? 0.465 10.918 2.315 1.00 91.62 157 PHE A C 1
ATOM 1280 O O . PHE A 1 157 ? 0.096 10.289 3.316 1.00 91.62 157 PHE A O 1
ATOM 1287 N N . LEU A 1 158 ? 1.114 12.082 2.401 1.00 92.50 158 LEU A N 1
ATOM 1288 C CA . LEU A 1 158 ? 1.439 12.738 3.666 1.00 92.50 158 LEU A CA 1
ATOM 1289 C C . LEU A 1 158 ? 0.176 13.201 4.394 1.00 92.50 158 LEU A C 1
ATOM 1291 O O . LEU A 1 158 ? 0.030 12.899 5.580 1.00 92.50 158 LEU A O 1
ATOM 1295 N N . THR A 1 159 ? -0.769 13.839 3.697 1.00 91.81 159 THR A N 1
ATOM 1296 C CA . THR A 1 159 ? -2.051 14.271 4.276 1.00 91.81 159 THR A CA 1
ATOM 1297 C C . THR A 1 159 ? -2.835 13.086 4.832 1.00 91.81 159 THR A C 1
ATOM 1299 O O . THR A 1 159 ? -3.252 13.119 5.988 1.00 91.81 159 THR A O 1
ATOM 1302 N N . MET A 1 160 ? -2.975 11.995 4.071 1.00 90.81 160 MET A N 1
ATOM 1303 C CA . MET A 1 160 ? -3.689 10.802 4.545 1.00 90.81 160 MET A CA 1
ATOM 1304 C C . MET A 1 160 ? -2.984 10.164 5.746 1.00 90.81 160 MET A C 1
ATOM 1306 O O . MET A 1 160 ? -3.633 9.784 6.723 1.00 90.81 160 MET A O 1
ATOM 1310 N N . THR A 1 161 ? -1.650 10.096 5.722 1.00 88.50 161 THR A N 1
ATOM 1311 C CA . THR A 1 161 ? -0.853 9.600 6.856 1.00 88.50 161 THR A CA 1
ATOM 1312 C C . THR A 1 161 ? -1.045 10.467 8.097 1.00 88.50 161 THR A C 1
ATOM 1314 O O . THR A 1 161 ? -1.194 9.934 9.198 1.00 88.50 161 THR A O 1
ATOM 1317 N N . PHE A 1 162 ? -1.092 11.788 7.936 1.00 89.50 162 PHE A N 1
ATOM 1318 C CA . PHE A 1 162 ? -1.375 12.719 9.019 1.00 89.50 162 PHE A CA 1
ATOM 1319 C C . PHE A 1 162 ? -2.786 12.522 9.585 1.00 89.50 162 PHE A C 1
ATOM 1321 O O . PHE A 1 162 ? -2.926 12.370 10.797 1.00 89.50 162 PHE A O 1
ATOM 1328 N N . CYS A 1 163 ? -3.819 12.440 8.740 1.00 88.88 163 CYS A N 1
ATOM 1329 C CA . CYS A 1 163 ? -5.200 12.194 9.171 1.00 88.88 163 CYS A CA 1
ATOM 1330 C C . CYS A 1 163 ? -5.330 10.895 9.976 1.00 88.88 163 CYS A C 1
ATOM 1332 O O . CYS A 1 163 ? -5.934 10.890 11.050 1.00 88.88 163 CYS A O 1
ATOM 1334 N N . ILE A 1 164 ? -4.712 9.814 9.493 1.00 87.25 164 ILE A N 1
ATOM 1335 C CA . ILE A 1 164 ? -4.671 8.524 10.189 1.00 87.25 164 ILE A CA 1
ATOM 1336 C C . ILE A 1 164 ? -3.979 8.662 11.550 1.00 87.25 164 ILE A C 1
ATOM 1338 O O . ILE A 1 164 ? -4.530 8.247 12.568 1.00 87.25 164 ILE A O 1
ATOM 1342 N N . ARG A 1 165 ? -2.798 9.290 11.598 1.00 86.38 165 ARG A N 1
ATOM 1343 C CA . ARG A 1 165 ? -2.063 9.506 12.856 1.00 86.38 165 ARG A CA 1
ATOM 1344 C C . ARG A 1 165 ? -2.870 10.329 13.855 1.00 86.38 165 ARG A C 1
ATOM 1346 O O . ARG A 1 165 ? -2.894 9.990 15.032 1.00 86.38 165 ARG A O 1
ATOM 1353 N N . GLN A 1 166 ? -3.545 11.384 13.404 1.00 86.56 166 GLN A N 1
ATOM 1354 C CA . GLN A 1 166 ? -4.386 12.218 14.264 1.00 86.56 166 GLN A CA 1
ATOM 1355 C C . GLN A 1 166 ? -5.591 11.451 14.807 1.00 86.56 166 GLN A C 1
ATOM 1357 O O . GLN A 1 166 ? -5.929 11.607 15.979 1.00 86.56 166 GLN A O 1
ATOM 1362 N N . PHE A 1 167 ? -6.222 10.605 13.987 1.00 85.25 167 PHE A N 1
ATOM 1363 C CA . PHE A 1 167 ? -7.298 9.728 14.443 1.00 85.25 167 PHE A CA 1
ATOM 1364 C C . PHE A 1 167 ? -6.817 8.818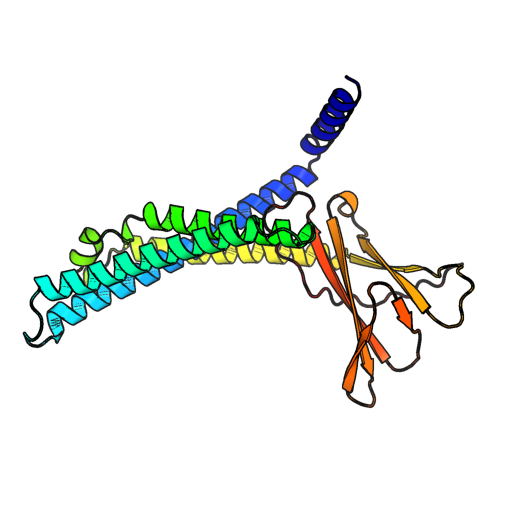 15.578 1.00 85.25 167 PHE A C 1
ATOM 1366 O O . PHE A 1 167 ? -7.411 8.820 16.656 1.00 85.25 167 PHE A O 1
ATOM 1373 N N . TRP A 1 168 ? -5.700 8.117 15.374 1.00 81.06 168 TRP A N 1
ATOM 1374 C CA . TRP A 1 168 ? -5.146 7.220 16.387 1.00 81.06 168 TRP A CA 1
ATOM 1375 C C . TRP A 1 168 ? -4.668 7.950 17.639 1.00 81.06 168 TRP A C 1
ATOM 1377 O O . TRP A 1 168 ? -4.956 7.496 18.736 1.00 81.06 168 TRP A O 1
ATOM 1387 N N . LYS A 1 169 ? -4.035 9.120 17.501 1.00 83.12 169 LYS A N 1
ATOM 1388 C CA . LYS A 1 169 ? -3.615 9.953 18.640 1.00 83.12 169 LYS A CA 1
ATOM 1389 C C . LYS A 1 169 ? -4.800 10.441 19.479 1.00 83.12 169 LYS A C 1
ATOM 1391 O O . LYS A 1 169 ? -4.689 10.585 20.690 1.00 83.12 169 LYS A O 1
ATOM 1396 N N . ARG A 1 170 ? -5.944 10.734 18.853 1.00 81.88 170 ARG A N 1
ATOM 1397 C CA . ARG A 1 170 ? -7.172 11.094 19.585 1.00 81.88 170 ARG A CA 1
ATOM 1398 C C . ARG A 1 170 ? -7.759 9.898 20.326 1.00 81.88 170 ARG A C 1
ATOM 1400 O O . ARG A 1 170 ? -8.293 10.082 21.410 1.00 81.88 170 ARG A O 1
ATOM 1407 N N . LEU A 1 171 ? -7.670 8.714 19.729 1.00 78.31 171 LEU A N 1
ATOM 1408 C CA . LEU A 1 171 ? -8.159 7.471 20.312 1.00 78.31 171 LEU A CA 1
ATOM 1409 C C . LEU A 1 171 ? -7.283 7.015 21.487 1.00 78.31 171 LEU A C 1
ATOM 1411 O O . LEU A 1 171 ? -7.819 6.634 22.517 1.00 78.31 171 LEU A O 1
ATOM 1415 N N . ASP A 1 172 ? -5.963 7.153 21.361 1.00 76.00 172 ASP A N 1
ATOM 1416 C CA . ASP A 1 172 ? -4.969 6.956 22.425 1.00 76.00 172 ASP A CA 1
ATOM 1417 C C . ASP A 1 172 ? -5.302 7.784 23.678 1.00 76.00 172 ASP A C 1
ATOM 1419 O O . ASP A 1 172 ? -5.503 7.235 24.754 1.00 76.00 172 ASP A O 1
ATOM 1423 N N . LYS A 1 173 ? -5.553 9.090 23.516 1.00 76.06 173 LYS A N 1
ATOM 1424 C CA . LYS A 1 173 ? -5.984 9.973 24.619 1.00 76.06 173 LYS A CA 1
ATOM 1425 C C . LYS A 1 173 ? -7.286 9.555 25.317 1.00 76.06 173 LYS A C 1
ATOM 1427 O O . LYS A 1 173 ? -7.600 10.091 26.374 1.00 76.06 173 LYS A O 1
ATOM 1432 N N . GLN A 1 174 ? -8.087 8.692 24.697 1.00 75.12 174 GLN A N 1
ATOM 1433 C CA . GLN A 1 174 ? -9.344 8.186 25.252 1.00 75.12 174 GLN A CA 1
ATOM 1434 C C . GLN A 1 174 ? -9.190 6.791 25.865 1.00 75.12 174 GLN A C 1
ATOM 1436 O O . GLN A 1 174 ? -10.166 6.258 26.395 1.00 75.12 174 GLN A O 1
ATOM 1441 N N . MET A 1 175 ? -8.009 6.180 25.767 1.00 71.25 175 MET A N 1
ATOM 1442 C CA . MET A 1 175 ? -7.725 4.895 26.384 1.00 71.25 175 MET A CA 1
ATOM 1443 C C . MET A 1 175 ? -7.612 5.062 27.900 1.00 71.25 175 MET A C 1
ATOM 1445 O O . MET A 1 175 ? -6.967 5.984 28.391 1.00 71.25 175 MET A O 1
ATOM 1449 N N . LEU A 1 176 ? -8.242 4.153 28.635 1.00 69.44 176 LEU A N 1
ATOM 1450 C CA . LEU A 1 176 ? -8.146 4.043 30.084 1.00 69.44 176 LEU A CA 1
ATOM 1451 C C . LEU A 1 176 ? -7.679 2.629 30.426 1.00 69.44 176 LEU A C 1
ATOM 1453 O O . LEU A 1 176 ? -8.187 1.658 29.867 1.00 69.44 176 LEU A O 1
ATOM 1457 N N . ILE A 1 177 ? -6.739 2.497 31.357 1.00 66.44 177 ILE A N 1
ATOM 1458 C CA . ILE A 1 177 ? -6.437 1.206 31.982 1.00 66.44 177 ILE A CA 1
ATOM 1459 C C . ILE A 1 177 ? -7.283 1.123 33.248 1.00 66.44 177 ILE A C 1
ATOM 1461 O O . ILE A 1 177 ? -7.228 2.022 34.083 1.00 66.44 177 ILE A O 1
ATOM 1465 N N . LEU A 1 178 ? -8.088 0.072 33.356 1.00 62.66 178 LEU A N 1
ATOM 1466 C CA . LEU A 1 178 ? -8.870 -0.240 34.543 1.00 62.66 178 LEU A CA 1
ATOM 1467 C C . LEU A 1 178 ? -8.188 -1.402 35.265 1.00 62.66 178 LEU A C 1
ATOM 1469 O O . LEU A 1 178 ? -8.000 -2.473 34.677 1.00 62.66 178 LEU A O 1
ATOM 1473 N N . ASP A 1 179 ? -7.818 -1.177 36.520 1.00 59.56 179 ASP A N 1
ATOM 1474 C CA . ASP A 1 179 ? -7.332 -2.223 37.413 1.00 59.56 179 ASP A CA 1
ATOM 1475 C C . ASP A 1 179 ? -8.542 -2.889 38.090 1.00 59.56 179 ASP A C 1
ATOM 1477 O O . ASP A 1 179 ? -9.463 -2.218 38.553 1.00 59.56 179 ASP A O 1
ATOM 1481 N N . PHE A 1 180 ? -8.557 -4.219 38.125 1.00 58.28 180 PHE A N 1
ATOM 1482 C CA . PHE A 1 180 ? -9.543 -5.022 38.837 1.00 58.28 180 PHE A CA 1
ATOM 1483 C C . PHE A 1 180 ? -8.820 -5.959 39.800 1.00 58.28 180 PHE A C 1
ATOM 1485 O O . PHE A 1 180 ? -7.917 -6.710 39.416 1.00 58.28 180 PHE A O 1
ATOM 1492 N N . THR A 1 181 ? -9.253 -5.959 41.054 1.00 51.00 181 THR A N 1
ATOM 1493 C CA . THR A 1 181 ? -8.904 -7.004 42.010 1.00 51.00 181 THR A CA 1
ATOM 1494 C C . THR A 1 181 ? -9.812 -8.200 41.745 1.00 51.00 181 THR A C 1
ATOM 1496 O O . THR A 1 181 ? -11.030 -8.150 41.901 1.00 51.00 181 THR A O 1
ATOM 1499 N N . THR A 1 182 ? -9.234 -9.289 41.249 1.00 46.97 182 THR A N 1
ATOM 1500 C CA . THR A 1 182 ? -9.944 -10.565 41.156 1.00 46.97 182 THR A CA 1
ATOM 1501 C C . THR A 1 182 ? -10.072 -11.150 42.559 1.00 46.97 182 THR A C 1
ATOM 1503 O O . THR A 1 182 ? -9.058 -11.387 43.203 1.00 46.97 182 THR A O 1
ATOM 1506 N N . ASN A 1 183 ? -11.298 -11.434 43.013 1.00 43.88 183 ASN A N 1
ATOM 1507 C CA . ASN A 1 183 ? -11.595 -12.115 44.288 1.00 43.88 183 ASN A CA 1
ATOM 1508 C C . ASN A 1 183 ? -11.180 -13.606 44.301 1.00 43.88 183 ASN A C 1
ATOM 1510 O O . ASN A 1 183 ? -11.748 -14.406 45.043 1.00 43.88 183 ASN A O 1
ATOM 1514 N N . GLU A 1 184 ? -10.239 -14.017 43.450 1.00 45.78 184 GLU A N 1
ATOM 1515 C CA . GLU A 1 184 ? -9.738 -15.387 43.458 1.00 45.78 184 GLU A CA 1
ATOM 1516 C C . GLU A 1 184 ? -8.770 -15.562 44.627 1.00 45.78 184 GLU A C 1
ATOM 1518 O O . GLU A 1 184 ? -7.775 -14.850 44.755 1.00 45.78 184 GLU A O 1
ATOM 1523 N N . SER A 1 185 ? -9.073 -16.532 45.486 1.00 41.00 185 SER A N 1
ATOM 1524 C CA . SER A 1 185 ? -8.246 -16.929 46.618 1.00 41.00 185 SER A CA 1
ATOM 1525 C C . SER A 1 185 ? -7.009 -17.690 46.134 1.00 41.00 185 SER A C 1
ATOM 1527 O O . SER A 1 185 ? -6.951 -18.915 46.223 1.00 41.00 185 SER A O 1
ATOM 1529 N N . LEU A 1 186 ? -6.026 -16.985 45.587 1.00 40.00 186 LEU A N 1
ATOM 1530 C CA . LEU A 1 186 ? -4.699 -17.528 45.309 1.00 40.00 186 LEU A CA 1
ATOM 1531 C C . LEU A 1 186 ? -3.656 -16.457 45.631 1.00 40.00 186 LEU A C 1
ATOM 1533 O O . LEU A 1 186 ? -3.707 -15.354 45.102 1.00 40.00 186 LEU A O 1
ATOM 1537 N N . ASN A 1 187 ? -2.753 -16.822 46.543 1.00 37.56 187 ASN A N 1
ATOM 1538 C CA . ASN A 1 187 ? -1.601 -16.075 47.047 1.00 37.56 187 ASN A CA 1
ATOM 1539 C C . ASN A 1 187 ? -1.112 -14.889 46.185 1.00 37.56 187 ASN A C 1
ATOM 1541 O O . ASN A 1 187 ? -0.665 -15.079 45.056 1.00 37.56 187 ASN A O 1
ATOM 1545 N N . ASN A 1 188 ? -1.047 -13.733 46.857 1.00 44.12 188 ASN A N 1
ATOM 1546 C CA . ASN A 1 188 ? -0.178 -12.565 46.657 1.00 44.12 188 ASN A CA 1
ATOM 1547 C C . ASN A 1 188 ? -0.394 -11.687 45.410 1.00 44.12 188 ASN A C 1
ATOM 1549 O O . ASN A 1 188 ? -0.242 -12.136 44.283 1.00 44.12 188 ASN A O 1
ATOM 1553 N N . ASP A 1 189 ? -0.645 -10.395 45.656 1.00 52.34 189 ASP A N 1
ATOM 1554 C CA . ASP A 1 189 ? -0.259 -9.192 44.887 1.00 52.34 189 ASP A CA 1
ATOM 1555 C C . ASP A 1 189 ? -0.469 -9.142 43.362 1.00 52.34 189 ASP A C 1
ATOM 1557 O O . ASP A 1 189 ? 0.083 -8.266 42.690 1.00 52.34 189 ASP A O 1
ATOM 1561 N N . VAL A 1 190 ? -1.274 -10.033 42.783 1.00 50.62 190 VAL A N 1
ATOM 1562 C CA . VAL A 1 190 ? -1.577 -10.018 41.347 1.00 50.62 190 VAL A CA 1
ATOM 1563 C C . VAL A 1 190 ? -2.870 -9.248 41.092 1.00 50.62 190 VAL A C 1
ATOM 1565 O O . VAL A 1 190 ? -3.970 -9.732 41.353 1.00 50.62 190 VAL A O 1
ATOM 1568 N N . CYS A 1 191 ? -2.741 -8.050 40.524 1.00 55.09 191 CYS A N 1
ATOM 1569 C CA . CYS A 1 191 ? -3.874 -7.289 40.003 1.00 55.09 191 CYS A CA 1
ATOM 1570 C C . CYS A 1 191 ? -4.158 -7.678 38.547 1.00 55.09 191 CYS A C 1
ATOM 1572 O O . CYS A 1 191 ? -3.235 -7.891 37.750 1.00 55.09 191 CYS A O 1
ATOM 1574 N N . SER A 1 192 ? -5.444 -7.751 38.197 1.00 56.38 192 SER A N 1
ATOM 1575 C CA . SER A 1 192 ? -5.886 -8.007 36.828 1.00 56.38 192 SER A CA 1
ATOM 1576 C C . SER A 1 192 ? -6.158 -6.690 36.109 1.00 56.38 192 SER A C 1
ATOM 1578 O O . SER A 1 192 ? -6.879 -5.839 36.620 1.00 56.38 192 SER A O 1
ATOM 1580 N N . ARG A 1 193 ? -5.606 -6.506 34.909 1.00 63.50 193 ARG A N 1
ATOM 1581 C CA . ARG A 1 193 ? -5.840 -5.303 34.093 1.00 63.50 193 ARG A CA 1
ATOM 1582 C C . ARG A 1 193 ? -6.837 -5.546 32.988 1.00 63.50 193 ARG A C 1
ATOM 1584 O O . ARG A 1 193 ? -6.898 -6.631 32.417 1.00 63.50 193 ARG A O 1
ATOM 1591 N N . LYS A 1 194 ? -7.596 -4.502 32.674 1.00 64.31 194 LYS A N 1
ATOM 1592 C CA . LYS A 1 194 ? -8.406 -4.444 31.467 1.00 64.31 194 LYS A CA 1
ATOM 1593 C C . LYS A 1 194 ? -8.302 -3.071 30.843 1.00 64.31 194 LYS A C 1
ATOM 1595 O O . LYS A 1 194 ? -8.521 -2.048 31.490 1.00 64.31 194 LYS A O 1
ATOM 1600 N N . VAL A 1 195 ? -8.038 -3.043 29.551 1.00 66.19 195 VAL A N 1
ATOM 1601 C CA . VAL A 1 195 ? -8.056 -1.792 28.800 1.00 66.19 195 VAL A CA 1
ATOM 1602 C C . VAL A 1 195 ? -9.488 -1.444 28.406 1.00 66.19 195 VAL A C 1
ATOM 1604 O O . VAL A 1 195 ? -10.184 -2.208 27.732 1.00 66.19 195 VAL A O 1
ATOM 1607 N N . GLY A 1 196 ? -9.924 -0.260 28.815 1.00 65.44 196 GLY A N 1
ATOM 1608 C CA . GLY A 1 196 ? -11.161 0.372 28.388 1.00 65.44 196 GLY A CA 1
ATOM 1609 C C . GLY A 1 196 ? -10.899 1.609 27.535 1.00 65.44 196 GLY A C 1
ATOM 1610 O O . GLY A 1 196 ? -9.780 2.097 27.405 1.00 65.44 196 GLY A O 1
ATOM 1611 N N . PHE A 1 197 ? -11.967 2.145 26.960 1.00 67.50 197 PHE A N 1
ATOM 1612 C CA . PHE A 1 197 ? -11.963 3.469 26.352 1.00 67.50 197 PHE A CA 1
ATOM 1613 C C . PHE A 1 197 ? -13.051 4.287 27.029 1.00 67.50 197 PHE A C 1
ATOM 1615 O O . PHE A 1 197 ? -14.181 3.812 27.148 1.00 67.50 197 PHE A O 1
ATOM 1622 N N . SER A 1 198 ? -12.714 5.504 27.460 1.00 61.47 198 SER A N 1
ATOM 1623 C CA . SER A 1 198 ? -13.674 6.454 28.041 1.00 61.47 198 SER A CA 1
ATOM 1624 C C . SER A 1 198 ? -14.748 6.867 27.038 1.00 61.47 198 SER A C 1
ATOM 1626 O O . SER A 1 198 ? -15.819 7.333 27.413 1.00 61.47 198 SER A O 1
ATOM 1628 N N . SER A 1 199 ? -14.464 6.694 25.748 1.00 64.81 199 SER A N 1
ATOM 1629 C CA . SER A 1 199 ? -15.369 7.042 24.674 1.00 64.81 199 SER A CA 1
ATOM 1630 C C . SER A 1 199 ? -16.272 5.885 24.267 1.00 64.81 199 SER A C 1
ATOM 1632 O O . SER A 1 199 ? -15.910 4.706 24.294 1.00 64.81 199 SER A O 1
ATOM 1634 N N . ASP A 1 200 ? -17.431 6.243 23.720 1.00 70.69 200 ASP A N 1
ATOM 1635 C CA . ASP A 1 200 ? -18.390 5.331 23.097 1.00 70.69 200 ASP A CA 1
ATOM 1636 C C . ASP A 1 200 ? -17.838 4.508 21.900 1.00 70.69 200 ASP A C 1
ATOM 1638 O O . ASP A 1 200 ? -18.609 3.916 21.130 1.00 70.69 200 ASP A O 1
ATOM 1642 N N . TRP A 1 201 ? -16.531 4.552 21.638 1.00 72.00 201 TRP A N 1
ATOM 1643 C CA . TRP A 1 201 ? -15.838 3.719 20.659 1.00 72.00 201 TRP A CA 1
ATOM 1644 C C . TRP A 1 201 ? -15.591 2.300 21.163 1.00 72.00 201 TRP A C 1
ATOM 1646 O O . TRP A 1 201 ? -15.318 1.426 20.345 1.00 72.00 201 TRP A O 1
ATOM 1656 N N . ASN A 1 202 ? -15.737 2.040 22.464 1.00 72.19 202 ASN A N 1
ATOM 1657 C CA . ASN A 1 202 ? -15.384 0.761 23.081 1.00 72.19 202 ASN A CA 1
ATOM 1658 C C . ASN A 1 202 ? -16.044 -0.459 22.392 1.00 72.19 202 ASN A C 1
ATOM 1660 O O . ASN A 1 202 ? -15.396 -1.466 22.120 1.00 72.19 202 ASN A O 1
ATOM 1664 N N . SER A 1 203 ? -17.311 -0.351 21.969 1.00 74.62 203 SER A N 1
ATOM 1665 C CA . SER A 1 203 ? -18.004 -1.431 21.241 1.00 74.62 203 SER A CA 1
ATOM 1666 C C . SER A 1 203 ? -17.451 -1.697 19.831 1.00 74.62 203 SER A C 1
ATOM 1668 O O . SER A 1 203 ? -17.603 -2.808 19.312 1.00 74.62 203 SER A O 1
ATOM 1670 N N . PHE A 1 204 ? -16.765 -0.719 19.236 1.00 75.44 204 PHE A N 1
ATOM 1671 C CA . PHE A 1 204 ? -16.161 -0.755 17.900 1.00 75.44 204 PHE A CA 1
ATOM 1672 C C . PHE A 1 204 ? -14.666 -1.099 17.913 1.00 75.44 204 PHE A C 1
ATOM 1674 O O . PHE A 1 204 ? -14.090 -1.369 16.852 1.00 75.44 204 PHE A O 1
ATOM 1681 N N . LEU A 1 205 ? -14.054 -1.122 19.096 1.00 74.94 205 LEU A N 1
ATOM 1682 C CA . LEU A 1 205 ? -12.652 -1.451 19.299 1.00 74.94 205 LEU A CA 1
ATOM 1683 C C . LEU A 1 205 ? -12.498 -2.912 19.717 1.00 74.94 205 LEU A C 1
ATOM 1685 O O . LEU A 1 205 ? -13.325 -3.493 20.418 1.00 74.94 205 LEU A O 1
ATOM 1689 N N . ARG A 1 206 ? -11.432 -3.526 19.224 1.00 72.44 206 ARG A N 1
ATOM 1690 C CA . ARG A 1 206 ? -10.920 -4.823 19.641 1.00 72.44 206 ARG A CA 1
ATOM 1691 C C . ARG A 1 206 ? -9.580 -4.547 20.299 1.00 72.44 206 ARG A C 1
ATOM 1693 O O . ARG A 1 206 ? -8.621 -4.194 19.614 1.00 72.44 206 ARG A O 1
ATOM 1700 N N . VAL A 1 207 ? -9.547 -4.667 21.617 1.00 69.12 207 VAL A N 1
ATOM 1701 C CA . VAL A 1 207 ? -8.325 -4.489 22.392 1.00 69.12 207 VAL A CA 1
ATOM 1702 C C . VAL A 1 207 ? -7.653 -5.838 22.564 1.00 69.12 207 VAL A C 1
ATOM 1704 O O . VAL A 1 207 ? -8.318 -6.835 22.835 1.00 69.12 207 VAL A O 1
ATOM 1707 N N . ILE A 1 208 ? -6.353 -5.869 22.318 1.00 66.56 208 ILE A N 1
ATOM 1708 C CA . ILE A 1 208 ? -5.514 -7.054 22.398 1.00 66.56 208 ILE A CA 1
ATOM 1709 C C . ILE A 1 208 ? -4.367 -6.682 23.316 1.00 66.56 208 ILE A C 1
ATOM 1711 O O . ILE A 1 208 ? -3.496 -5.889 22.961 1.00 66.56 208 ILE A O 1
ATOM 1715 N N . GLU A 1 209 ? -4.402 -7.230 24.516 1.00 63.03 209 GLU A N 1
ATOM 1716 C CA . GLU A 1 209 ? -3.371 -7.013 25.517 1.00 63.03 209 GLU A CA 1
ATOM 1717 C C . GLU A 1 209 ? -2.195 -7.925 25.160 1.00 63.03 209 GLU A C 1
ATOM 1719 O O . GLU A 1 209 ? -2.333 -9.145 25.088 1.00 63.03 209 GLU A O 1
ATOM 1724 N N . THR A 1 210 ? -1.063 -7.317 24.802 1.00 57.38 210 THR A N 1
ATOM 1725 C CA . THR A 1 210 ? 0.111 -8.036 24.276 1.00 57.38 210 THR A CA 1
ATOM 1726 C C . THR A 1 210 ? 1.113 -8.418 25.363 1.00 57.38 210 THR A C 1
ATOM 1728 O O . THR A 1 210 ? 1.927 -9.307 25.137 1.00 57.38 210 THR A O 1
ATOM 1731 N N . GLY A 1 211 ? 1.026 -7.801 26.543 1.00 57.44 211 GLY A N 1
ATOM 1732 C CA . GLY A 1 211 ? 1.838 -8.138 27.713 1.00 57.44 211 GLY A CA 1
ATOM 1733 C C . GLY A 1 211 ? 2.149 -6.913 28.568 1.00 57.44 211 GLY A C 1
ATOM 1734 O O . GLY A 1 211 ? 2.008 -5.777 28.112 1.00 57.44 211 GLY A O 1
ATOM 1735 N N . VAL A 1 212 ? 2.575 -7.144 29.807 1.00 59.25 212 VAL A N 1
ATOM 1736 C CA . VAL A 1 212 ? 3.132 -6.102 30.683 1.00 59.25 212 VAL A CA 1
ATOM 1737 C C . VAL A 1 212 ? 4.647 -6.261 30.690 1.00 59.25 212 VAL A C 1
ATOM 1739 O O . VAL A 1 212 ? 5.150 -7.350 30.969 1.00 59.25 212 VAL A O 1
ATOM 1742 N N . THR A 1 213 ? 5.370 -5.193 30.370 1.00 60.41 213 THR A N 1
ATOM 1743 C CA . THR A 1 213 ? 6.827 -5.124 30.509 1.00 60.41 213 THR A CA 1
ATOM 1744 C C . THR A 1 213 ? 7.193 -4.392 31.788 1.00 60.41 213 THR A C 1
ATOM 1746 O O . THR A 1 213 ? 6.752 -3.267 31.996 1.00 60.41 213 THR A O 1
ATOM 1749 N N . TYR A 1 214 ? 8.009 -5.015 32.629 1.00 59.06 214 TYR A N 1
ATOM 1750 C CA . TYR A 1 214 ? 8.594 -4.401 33.815 1.00 59.06 214 TYR A CA 1
ATOM 1751 C C . TYR A 1 214 ? 9.992 -3.907 33.515 1.00 59.06 214 TYR A C 1
ATOM 1753 O O . TYR A 1 214 ? 10.792 -4.653 32.954 1.00 59.06 214 TYR A O 1
ATOM 1761 N N . ARG A 1 215 ? 10.294 -2.687 33.949 1.00 58.03 215 ARG A N 1
ATOM 1762 C CA . ARG A 1 215 ? 11.641 -2.140 33.990 1.00 58.03 215 ARG A CA 1
ATOM 1763 C C . ARG A 1 215 ? 12.044 -1.968 35.448 1.00 58.03 215 ARG A C 1
ATOM 1765 O O . ARG A 1 215 ? 11.440 -1.185 36.182 1.00 58.03 215 ARG A O 1
ATOM 1772 N N . ASN A 1 216 ? 13.048 -2.726 35.875 1.00 59.47 216 ASN A N 1
ATOM 1773 C CA . ASN A 1 216 ? 13.634 -2.540 37.196 1.00 59.47 216 ASN A CA 1
ATOM 1774 C C . ASN A 1 216 ? 14.587 -1.334 37.154 1.00 59.47 216 ASN A C 1
ATOM 1776 O O . ASN A 1 216 ? 15.577 -1.354 36.417 1.00 59.47 216 ASN A O 1
ATOM 1780 N N . ASN A 1 217 ? 14.305 -0.301 37.954 1.00 59.22 217 ASN A N 1
ATOM 1781 C CA . ASN A 1 217 ? 15.099 0.932 38.003 1.00 59.22 217 ASN A CA 1
ATOM 1782 C C . ASN A 1 217 ? 16.539 0.722 38.497 1.00 59.22 217 ASN A C 1
ATOM 1784 O O . ASN A 1 217 ? 17.372 1.602 38.300 1.00 59.22 217 ASN A O 1
ATOM 1788 N N . GLN A 1 218 ? 16.846 -0.426 39.108 1.00 55.81 218 GLN A N 1
ATOM 1789 C CA . GLN A 1 218 ? 18.175 -0.709 39.654 1.00 55.81 218 GLN A CA 1
ATOM 1790 C C . GLN A 1 218 ? 19.101 -1.439 38.668 1.00 55.81 218 GLN A C 1
ATOM 1792 O O . GLN A 1 218 ? 20.296 -1.164 38.670 1.00 55.81 218 GLN A O 1
ATOM 1797 N N . ASN A 1 219 ? 18.564 -2.294 37.784 1.00 57.06 219 ASN A N 1
ATOM 1798 C CA . ASN A 1 219 ? 19.378 -3.159 36.908 1.00 57.06 219 ASN A CA 1
ATOM 1799 C C . ASN A 1 219 ? 19.085 -3.015 35.405 1.00 57.06 219 ASN A C 1
ATOM 1801 O O . ASN A 1 219 ? 19.788 -3.599 34.588 1.00 57.06 219 ASN A O 1
ATOM 1805 N N . GLY A 1 220 ? 18.056 -2.261 35.004 1.00 56.06 220 GLY A N 1
ATOM 1806 C CA . GLY A 1 220 ? 17.683 -2.112 33.591 1.00 56.06 220 GLY A CA 1
ATOM 1807 C C . GLY A 1 220 ? 17.073 -3.365 32.947 1.00 56.06 220 GLY A C 1
ATOM 1808 O O . GLY A 1 220 ? 16.697 -3.312 31.776 1.00 56.06 220 GLY A O 1
ATOM 1809 N N . ASP A 1 221 ? 16.932 -4.457 33.700 1.00 51.66 221 ASP A N 1
ATOM 1810 C CA . ASP A 1 221 ? 16.351 -5.705 33.219 1.00 51.66 221 ASP A CA 1
ATOM 1811 C C . ASP A 1 221 ? 14.868 -5.532 32.864 1.00 51.66 221 ASP A C 1
ATOM 1813 O O . ASP A 1 221 ? 14.076 -4.951 33.619 1.00 51.66 221 ASP A O 1
ATOM 1817 N N . LEU A 1 222 ? 14.518 -6.046 31.682 1.00 57.97 222 LEU A N 1
ATOM 1818 C CA . LEU A 1 222 ? 13.178 -6.033 31.105 1.00 57.97 222 LEU A CA 1
ATOM 1819 C C . LEU A 1 222 ? 12.541 -7.413 31.262 1.00 57.97 222 LEU A C 1
ATOM 1821 O O . LEU A 1 222 ? 12.971 -8.374 30.624 1.00 57.97 222 LEU A O 1
ATOM 1825 N N . PHE A 1 223 ? 11.480 -7.502 32.061 1.00 58.62 223 PHE A N 1
ATOM 1826 C CA . PHE A 1 223 ? 10.725 -8.745 32.243 1.00 58.62 223 PHE A CA 1
ATOM 1827 C C . PHE A 1 223 ? 9.358 -8.637 31.572 1.00 58.62 223 PHE A C 1
ATOM 1829 O O . PHE A 1 223 ? 8.646 -7.652 31.767 1.00 58.62 223 PHE A O 1
ATOM 1836 N N . LEU A 1 224 ? 8.982 -9.647 30.784 1.00 54.88 224 LEU A N 1
ATOM 1837 C CA . LEU A 1 224 ? 7.689 -9.711 30.102 1.00 54.88 224 LEU A CA 1
ATOM 1838 C C . LEU A 1 224 ? 6.782 -10.708 30.827 1.00 54.88 224 LEU A C 1
ATOM 1840 O O . LEU A 1 224 ? 7.136 -11.875 30.980 1.00 54.88 224 LEU A O 1
ATOM 1844 N N . VAL A 1 225 ? 5.625 -10.238 31.286 1.00 63.06 225 VAL A N 1
ATOM 1845 C CA . VAL A 1 225 ? 4.664 -11.029 32.071 1.00 63.06 225 VAL A CA 1
ATOM 1846 C C . VAL A 1 225 ? 3.418 -11.334 31.238 1.00 63.06 225 VAL A C 1
ATOM 1848 O O . VAL A 1 225 ? 3.131 -10.660 30.243 1.00 63.06 225 VAL A O 1
ATOM 1851 N N . ALA A 1 226 ? 2.696 -12.383 31.642 1.00 59.56 226 ALA A N 1
ATOM 1852 C CA . ALA A 1 226 ? 1.456 -12.833 31.026 1.00 59.56 226 ALA A CA 1
ATOM 1853 C C . ALA A 1 226 ? 0.459 -11.676 30.794 1.00 59.56 226 ALA A C 1
ATOM 1855 O O . ALA A 1 226 ? 0.360 -10.767 31.625 1.00 59.56 226 ALA A O 1
ATOM 1856 N N . PRO A 1 227 ? -0.310 -11.718 29.689 1.00 58.25 227 PRO A N 1
ATOM 1857 C CA . PRO A 1 227 ? -1.339 -10.725 29.425 1.00 58.25 227 PRO A CA 1
ATOM 1858 C C . PRO A 1 227 ? -2.313 -10.671 30.609 1.00 58.25 227 PRO A C 1
ATOM 1860 O O . PRO A 1 227 ? -2.773 -11.705 31.098 1.00 58.25 227 PRO A O 1
ATOM 1863 N N . ASN A 1 228 ? -2.593 -9.451 31.065 1.00 57.91 228 ASN A N 1
ATOM 1864 C CA . ASN A 1 228 ? -3.552 -9.107 32.115 1.00 57.91 228 ASN A CA 1
ATOM 1865 C C . ASN A 1 228 ? -3.092 -9.315 33.567 1.00 57.91 228 ASN A C 1
ATOM 1867 O O . ASN A 1 228 ? -3.876 -8.993 34.453 1.00 57.91 228 ASN A O 1
ATOM 1871 N N . LYS A 1 229 ? -1.878 -9.808 33.851 1.00 59.47 229 LYS A N 1
ATOM 1872 C CA . LYS A 1 229 ? -1.394 -10.003 35.234 1.00 59.47 229 LYS A CA 1
ATOM 1873 C C . LYS A 1 229 ? -0.161 -9.161 35.519 1.00 59.47 229 LYS A C 1
ATOM 1875 O O . LYS A 1 229 ? 0.765 -9.124 34.710 1.00 59.47 229 LYS A O 1
ATOM 1880 N N . TYR A 1 230 ? -0.138 -8.504 36.675 1.00 60.84 230 TYR A N 1
ATOM 1881 C CA . TYR A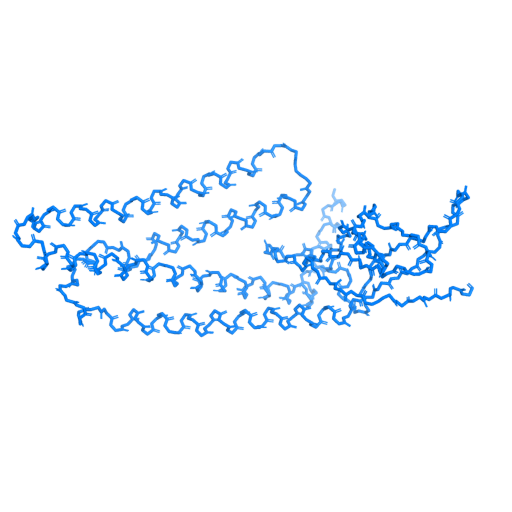 1 230 ? 1.001 -7.694 37.096 1.00 60.84 230 TYR A CA 1
ATOM 1882 C C . TYR A 1 230 ? 1.112 -7.673 38.641 1.00 60.84 230 TYR A C 1
ATOM 1884 O O . TYR A 1 230 ? 0.100 -7.643 39.338 1.00 60.84 230 TYR A O 1
ATOM 1892 N N . SER A 1 231 ? 2.345 -7.733 39.152 1.00 58.34 231 SER A N 1
ATOM 1893 C CA . SER A 1 231 ? 2.758 -7.534 40.551 1.00 58.34 231 SER A CA 1
ATOM 1894 C C . SER A 1 231 ? 2.808 -6.045 40.934 1.00 58.34 231 SER A C 1
ATOM 1896 O O . SER A 1 231 ? 3.340 -5.234 40.165 1.00 58.34 231 SER A O 1
ATOM 1898 N N . GLN A 1 232 ? 2.319 -5.698 42.132 1.00 57.44 232 GLN A N 1
ATOM 1899 C CA . GLN A 1 232 ? 2.376 -4.358 42.753 1.00 57.44 232 GLN A CA 1
ATOM 1900 C C . GLN A 1 232 ? 3.689 -4.071 43.521 1.00 57.44 232 GLN A C 1
ATOM 1902 O O . GLN A 1 232 ? 3.697 -3.384 44.539 1.00 57.44 232 GLN A O 1
ATOM 1907 N N . THR A 1 233 ? 4.836 -4.572 43.066 1.00 57.38 233 THR A N 1
ATOM 1908 C CA . THR A 1 233 ? 6.107 -4.339 43.771 1.00 57.38 233 THR A CA 1
ATOM 1909 C C . THR A 1 233 ? 6.595 -2.888 43.630 1.00 57.38 233 THR A C 1
ATOM 1911 O O . THR A 1 233 ? 6.807 -2.383 42.525 1.00 57.38 233 THR A O 1
ATOM 1914 N N . SER A 1 234 ? 6.814 -2.211 44.763 1.00 51.72 234 SER A N 1
ATOM 1915 C CA . SER A 1 234 ? 7.360 -0.850 44.835 1.00 51.72 234 SER A CA 1
ATOM 1916 C C . SER A 1 234 ? 8.792 -0.805 44.286 1.00 51.72 234 SER A C 1
ATOM 1918 O O . SER A 1 234 ? 9.688 -1.416 44.864 1.00 51.72 234 SER A O 1
ATOM 1920 N N . GLY A 1 235 ? 9.017 -0.090 43.178 1.00 53.69 235 GLY A N 1
ATOM 1921 C CA . GLY A 1 235 ? 10.353 0.128 42.596 1.00 53.69 235 GLY A CA 1
ATOM 1922 C C . GLY A 1 235 ? 10.513 -0.237 41.114 1.00 53.69 235 GLY A C 1
ATOM 1923 O O . GLY A 1 235 ? 11.574 0.020 40.548 1.00 53.69 235 GLY A O 1
ATOM 1924 N N . CYS A 1 236 ? 9.483 -0.798 40.472 1.00 55.16 236 CYS A N 1
ATOM 1925 C CA . CYS A 1 236 ? 9.495 -1.088 39.035 1.00 55.16 236 CYS A CA 1
ATOM 1926 C C . CYS A 1 236 ? 8.538 -0.171 38.262 1.00 55.16 236 CYS A C 1
ATOM 1928 O O . CYS A 1 236 ? 7.370 -0.037 38.627 1.00 55.16 236 CYS A O 1
ATOM 1930 N N . GLU A 1 237 ? 9.005 0.404 37.152 1.00 58.28 237 GLU A N 1
ATOM 1931 C CA . GLU A 1 237 ? 8.117 1.000 36.151 1.00 58.28 237 GLU A CA 1
ATOM 1932 C C . GLU A 1 237 ? 7.526 -0.137 35.311 1.00 58.28 237 GLU A C 1
ATOM 1934 O O . GLU A 1 237 ? 8.263 -0.915 34.704 1.00 58.28 237 GLU A O 1
ATOM 1939 N N . ALA A 1 238 ? 6.201 -0.276 35.286 1.00 58.28 238 ALA A N 1
ATOM 1940 C CA . ALA A 1 238 ? 5.539 -1.206 34.375 1.00 58.28 238 ALA A CA 1
ATOM 1941 C C . ALA A 1 238 ? 4.955 -0.449 33.172 1.00 58.28 238 ALA A C 1
ATOM 1943 O O . ALA A 1 238 ? 4.317 0.589 33.303 1.00 58.28 238 ALA A O 1
ATOM 1944 N N . GLU A 1 239 ? 5.135 -0.992 31.978 1.00 61.50 239 GLU A N 1
ATOM 1945 C CA . GLU A 1 239 ? 4.504 -0.514 30.753 1.00 61.50 239 GLU A CA 1
ATOM 1946 C C . GLU A 1 239 ? 3.587 -1.619 30.228 1.00 61.50 239 GLU A C 1
ATOM 1948 O O . GLU A 1 239 ? 4.025 -2.743 29.978 1.00 61.50 239 GLU A O 1
ATOM 1953 N N . LEU A 1 240 ? 2.294 -1.329 30.066 1.00 63.16 240 LEU A N 1
ATOM 1954 C CA . LEU A 1 240 ? 1.365 -2.260 29.429 1.00 63.16 240 LEU A CA 1
ATOM 1955 C C . LEU A 1 240 ? 1.439 -2.066 27.913 1.00 63.16 240 LEU A C 1
ATOM 1957 O O . LEU A 1 240 ? 1.069 -1.015 27.393 1.00 63.16 240 LEU A O 1
ATOM 1961 N N . GLN A 1 241 ? 1.863 -3.098 27.190 1.00 63.50 241 GLN A N 1
ATOM 1962 C CA . GLN A 1 241 ? 1.785 -3.098 25.737 1.00 63.50 241 GLN A CA 1
ATOM 1963 C C . GLN A 1 241 ? 0.378 -3.496 25.316 1.00 63.50 241 GLN A C 1
ATOM 1965 O O . GLN A 1 241 ? -0.056 -4.639 25.501 1.00 63.50 241 GLN A O 1
ATOM 1970 N N . VAL A 1 242 ? -0.321 -2.548 24.702 1.00 63.97 242 VAL A N 1
ATOM 1971 C CA . VAL A 1 242 ? -1.675 -2.739 24.190 1.00 63.97 242 VAL A CA 1
ATOM 1972 C C . VAL A 1 242 ? -1.673 -2.579 22.684 1.00 63.97 242 VAL A C 1
ATOM 1974 O O . VAL A 1 242 ? -1.189 -1.580 22.157 1.00 63.97 242 VAL A O 1
ATOM 1977 N N . SER A 1 243 ? -2.265 -3.554 22.001 1.00 68.62 243 SER A N 1
ATOM 1978 C CA . SER A 1 243 ? -2.582 -3.496 20.582 1.00 68.62 243 SER A CA 1
ATOM 1979 C C . SER A 1 243 ? -4.075 -3.269 20.383 1.00 68.62 243 SER A C 1
ATOM 1981 O O . SER A 1 243 ? -4.899 -4.092 20.770 1.00 68.62 243 SER A O 1
ATOM 1983 N N . VAL A 1 244 ? -4.448 -2.171 19.728 1.00 69.88 244 VAL A N 1
ATOM 1984 C CA . VAL A 1 244 ? -5.859 -1.849 19.455 1.00 69.88 244 VAL A CA 1
ATOM 1985 C C . VAL A 1 244 ? -6.148 -1.996 17.967 1.00 69.88 244 VAL A C 1
ATOM 1987 O O . VAL A 1 244 ? -5.399 -1.506 17.123 1.00 69.88 244 VAL A O 1
ATOM 1990 N N . ALA A 1 245 ? -7.246 -2.673 17.643 1.00 74.75 245 ALA A N 1
ATOM 1991 C CA . ALA A 1 245 ? -7.759 -2.836 16.288 1.00 74.75 245 ALA A CA 1
ATOM 1992 C C . ALA A 1 245 ? -9.231 -2.403 16.206 1.00 74.75 245 ALA A C 1
ATOM 1994 O O . ALA A 1 245 ? -9.973 -2.466 17.180 1.00 74.75 245 ALA A O 1
ATOM 1995 N N . LEU A 1 246 ? -9.685 -1.982 15.027 1.00 77.88 246 LEU A N 1
ATOM 1996 C CA . LEU A 1 246 ? -11.092 -1.649 14.778 1.00 77.88 246 LEU A CA 1
ATOM 1997 C C . LEU A 1 246 ? -11.827 -2.882 14.242 1.00 77.88 246 LEU A C 1
ATOM 1999 O O . LEU A 1 246 ? -11.406 -3.448 13.235 1.00 77.88 246 LEU A O 1
ATOM 2003 N N . LYS A 1 247 ? -12.950 -3.274 14.864 1.00 76.44 247 LYS A N 1
ATOM 2004 C CA . LYS A 1 247 ? -13.691 -4.509 14.516 1.00 76.44 247 LYS A CA 1
ATOM 2005 C C . LYS A 1 247 ? -14.155 -4.574 13.057 1.00 76.44 247 LYS A C 1
ATOM 2007 O O . LYS A 1 247 ? -14.233 -5.657 12.497 1.00 76.44 247 LYS A O 1
ATOM 2012 N N . TYR A 1 248 ? -14.456 -3.425 12.454 1.00 77.19 248 TYR A N 1
ATOM 2013 C CA . TYR A 1 248 ? -14.940 -3.317 11.072 1.00 77.19 248 TYR A CA 1
ATOM 2014 C C . TYR A 1 248 ? -13.881 -2.757 10.108 1.00 77.19 248 TYR A C 1
ATOM 2016 O O . TYR A 1 248 ? -14.216 -2.326 9.001 1.00 77.19 248 TYR A O 1
ATOM 2024 N N . SER A 1 249 ? -12.613 -2.705 10.532 1.00 74.88 249 SER A N 1
ATOM 2025 C CA . SER A 1 249 ? -11.512 -2.301 9.660 1.00 74.88 249 SER A CA 1
ATOM 2026 C C . SER A 1 249 ? -10.951 -3.504 8.916 1.00 74.88 249 SER A C 1
ATOM 2028 O O . SER A 1 249 ? -10.593 -4.510 9.526 1.00 74.88 249 SER A O 1
ATOM 2030 N N . MET A 1 250 ? -10.828 -3.376 7.596 1.00 67.69 250 MET A N 1
ATOM 2031 C CA . MET A 1 250 ? -10.115 -4.354 6.767 1.00 67.69 250 MET A CA 1
ATOM 2032 C C . MET A 1 250 ? -8.598 -4.134 6.797 1.00 67.69 250 MET A C 1
ATOM 2034 O O . MET A 1 250 ? -7.824 -5.020 6.438 1.00 67.69 250 MET A O 1
ATOM 2038 N N . ILE A 1 251 ? -8.158 -2.953 7.240 1.00 63.03 251 ILE A N 1
ATOM 2039 C CA . ILE A 1 251 ? -6.757 -2.550 7.247 1.00 63.03 251 ILE A CA 1
ATOM 2040 C C . ILE A 1 251 ? -6.319 -2.387 8.699 1.00 63.03 251 ILE A C 1
ATOM 2042 O O . ILE A 1 251 ? -6.584 -1.386 9.363 1.00 63.03 251 ILE A O 1
ATOM 2046 N N . THR A 1 252 ? -5.626 -3.403 9.207 1.00 59.78 252 THR A N 1
ATOM 2047 C CA . THR A 1 252 ? -4.996 -3.352 10.526 1.00 59.78 252 THR A CA 1
ATOM 2048 C C . THR A 1 252 ? -3.721 -2.516 10.458 1.00 59.78 252 THR A C 1
ATOM 2050 O O . THR A 1 252 ? -2.668 -3.015 10.056 1.00 59.78 252 THR A O 1
ATOM 2053 N N . GLU A 1 253 ? -3.794 -1.252 10.864 1.00 54.28 253 GLU A N 1
ATOM 2054 C CA . GLU A 1 253 ? -2.699 -0.670 11.640 1.00 54.28 253 GLU A CA 1
ATOM 2055 C C . GLU A 1 253 ? -2.986 -1.026 13.097 1.00 54.28 253 GLU A C 1
ATOM 2057 O O . GLU A 1 253 ? -4.014 -0.646 13.649 1.00 54.28 253 GLU A O 1
ATOM 2062 N N . GLN A 1 254 ? -2.122 -1.853 13.679 1.00 53.88 254 GLN A N 1
ATOM 2063 C CA . GLN A 1 254 ? -2.101 -2.028 15.123 1.00 53.88 254 GLN A CA 1
ATOM 2064 C C . GLN A 1 254 ? -1.364 -0.815 15.674 1.00 53.88 254 GLN A C 1
ATOM 2066 O O . GLN A 1 254 ? -0.242 -0.543 15.241 1.00 53.88 254 GLN A O 1
ATOM 2071 N N . LEU A 1 255 ? -1.967 -0.086 16.609 1.00 50.84 255 LEU A N 1
ATOM 2072 C CA . LEU A 1 255 ? -1.152 0.736 17.491 1.00 50.84 255 LEU A CA 1
ATOM 2073 C C . LEU A 1 255 ? -0.466 -0.233 18.447 1.00 50.84 255 LEU A C 1
ATOM 2075 O O . LEU A 1 255 ? -1.123 -0.739 19.341 1.00 50.84 255 LEU A O 1
ATOM 2079 N N . THR A 1 256 ? 0.797 -0.581 18.202 1.00 46.09 256 THR A N 1
ATOM 2080 C CA . THR A 1 256 ? 1.501 -1.611 18.989 1.00 46.09 256 THR A CA 1
ATOM 2081 C C . THR A 1 256 ? 2.156 -1.074 20.261 1.00 46.09 256 THR A C 1
ATOM 2083 O O . THR A 1 256 ? 2.779 -1.841 20.984 1.00 46.09 256 THR A O 1
ATOM 2086 N N . ARG A 1 257 ? 2.056 0.227 20.546 1.00 49.62 257 ARG A N 1
ATOM 2087 C CA . ARG A 1 257 ? 2.582 0.838 21.773 1.00 49.62 257 ARG A CA 1
ATOM 2088 C C . ARG A 1 257 ? 1.723 2.026 22.166 1.00 49.62 257 ARG A C 1
ATOM 2090 O O . ARG A 1 257 ? 1.936 3.140 21.695 1.00 49.62 257 ARG A O 1
ATOM 2097 N N . LEU A 1 258 ? 0.723 1.749 22.987 1.00 47.34 258 LEU A N 1
ATOM 2098 C CA . LEU A 1 258 ? 0.057 2.756 23.798 1.00 47.34 258 LEU A CA 1
ATOM 2099 C C . LEU A 1 258 ? 0.756 2.727 25.155 1.00 47.34 258 LEU A C 1
ATOM 2101 O O . LEU A 1 258 ? 0.483 1.840 25.957 1.00 47.34 258 LEU A O 1
ATOM 2105 N N . ASN A 1 259 ? 1.697 3.645 25.380 1.00 47.09 259 ASN A N 1
ATOM 2106 C CA . ASN A 1 259 ? 2.262 3.852 26.710 1.00 47.09 259 ASN A CA 1
ATOM 2107 C C . ASN A 1 259 ? 1.195 4.575 27.530 1.00 47.09 259 ASN A C 1
ATOM 2109 O O . ASN A 1 259 ? 1.098 5.800 27.489 1.00 47.09 259 ASN A O 1
ATOM 2113 N N . ALA A 1 260 ? 0.345 3.815 28.209 1.00 47.94 260 ALA A N 1
ATOM 2114 C CA . ALA A 1 260 ? -0.671 4.390 29.072 1.00 47.94 260 ALA A CA 1
ATOM 2115 C C . ALA A 1 260 ? -0.132 4.479 30.511 1.00 47.94 260 ALA A C 1
ATOM 2117 O O . ALA A 1 260 ? 0.263 3.452 31.070 1.00 47.94 260 ALA A O 1
ATOM 2118 N N . PRO A 1 261 ? -0.100 5.682 31.119 1.00 44.56 261 PRO A N 1
ATOM 2119 C CA . PRO A 1 261 ? 0.200 5.819 32.536 1.00 44.56 261 PRO A CA 1
ATOM 2120 C C . PRO A 1 261 ? -0.889 5.113 33.349 1.00 44.56 261 PRO A C 1
ATOM 2122 O O . PRO A 1 261 ? -2.080 5.226 33.051 1.00 44.56 261 PRO A O 1
ATOM 2125 N N . MET A 1 262 ? -0.478 4.355 34.362 1.00 47.12 262 MET A N 1
ATOM 2126 C CA . MET A 1 262 ? -1.408 3.649 35.240 1.00 47.12 262 MET A CA 1
ATOM 2127 C C . MET A 1 262 ? -2.136 4.655 36.128 1.00 47.12 262 MET A C 1
ATOM 2129 O O . MET A 1 262 ? -1.497 5.443 36.823 1.00 47.12 262 MET A O 1
ATOM 2133 N N . VAL A 1 263 ? -3.466 4.602 36.139 1.00 44.03 263 VAL A N 1
ATOM 2134 C CA . VAL A 1 263 ? -4.279 5.285 37.147 1.00 44.03 263 VAL A CA 1
ATOM 2135 C C . VAL A 1 263 ? -4.777 4.216 38.106 1.00 44.03 263 VAL A C 1
ATOM 2137 O O . VAL A 1 263 ? -5.681 3.453 37.775 1.00 44.03 263 VAL A O 1
ATOM 2140 N N . ILE A 1 264 ? -4.160 4.150 39.285 1.00 45.75 264 ILE A N 1
ATOM 2141 C CA . ILE A 1 264 ? -4.581 3.243 40.353 1.00 45.75 264 ILE A CA 1
ATOM 2142 C C . ILE A 1 264 ? -5.906 3.781 40.886 1.00 45.75 264 ILE A C 1
ATOM 2144 O O . ILE A 1 264 ? -5.952 4.829 41.529 1.00 45.75 264 ILE A O 1
ATOM 2148 N N . THR A 1 265 ? -6.996 3.082 40.591 1.00 42.41 265 THR A N 1
ATOM 2149 C CA . THR A 1 265 ? -8.270 3.323 41.265 1.00 42.41 265 THR A CA 1
ATOM 2150 C C . THR A 1 265 ? -8.331 2.359 42.437 1.00 42.41 265 THR A C 1
ATOM 2152 O O . THR A 1 265 ? -8.502 1.157 42.258 1.00 42.41 265 THR A O 1
ATOM 2155 N N . HIS A 1 266 ? -8.117 2.867 43.650 1.00 34.34 266 HIS A N 1
ATOM 2156 C CA . HIS A 1 266 ? -8.465 2.105 44.842 1.00 34.34 266 HIS A CA 1
ATOM 2157 C C . HIS A 1 266 ? -9.983 1.920 44.828 1.00 34.34 266 HIS A C 1
ATOM 2159 O O . HIS A 1 266 ? -10.730 2.897 44.880 1.00 34.34 266 HIS A O 1
ATOM 2165 N N . GLY A 1 267 ? -10.426 0.673 44.663 1.00 34.75 267 GLY A N 1
ATOM 2166 C CA . GLY A 1 267 ? -11.824 0.318 44.857 1.00 34.75 267 GLY A CA 1
ATOM 2167 C C . GLY A 1 267 ? -12.251 0.684 46.277 1.00 34.75 267 GLY A C 1
ATOM 2168 O O . GLY A 1 267 ? -11.488 0.471 47.220 1.00 34.75 267 GLY A O 1
ATOM 2169 N N . MET A 1 268 ? -13.443 1.274 46.387 1.00 29.75 268 MET A N 1
ATOM 2170 C CA . MET A 1 268 ? -14.214 1.290 47.632 1.00 29.75 268 MET A CA 1
ATOM 2171 C C . MET A 1 268 ? -14.695 -0.121 47.960 1.00 29.75 268 MET A C 1
ATOM 2173 O O . MET A 1 268 ? -15.017 -0.854 46.994 1.00 29.75 268 MET A O 1
#

Foldseek 3Di:
DVVVVVVVVVVVVLVPDPVNVVLVVLLVLVLLLLLLVLLLVLLVVLLVLLVQLLCCVPVVPPVDDNVRSLVVSVVVLVVVLVVLVVQLVVLVVCLPDPDDPPVVNLVSLQSNVSSVSSNVSNVPDPSSPSVNSNCNNDPVSNDPVSVVSNVVSVVSNVVSVVVSVVVVVVQLVQKAKDWDDDPDPDDDAKIFIDIAGNDPCRVFKDKDFPFKWKQAPPPRDIDTDDGGIDGPDPRIDIFTQMWMDGPSHSHDPTPRGSRDDHDDDDDD

pLDDT: mean 75.21, std 15.63, range [29.75, 95.38]

Radius of gyration: 26.13 Å; chains: 1; bounding box: 67×40×77 Å

Secondary structure (DSSP, 8-state):
-HHHHHHHHHHHHHHT-HHHHHHHHHHHHHHHHHHHHHHHHHHHHHHHHHHHHHHHHHSSTTSS-HHHHHHHHHHHHHHHHHHHHHHHHHHHHHHH-S---HHHHHHHHHHHHHHHHHHHHHHT-GGG-HHHHHT--SGGGS-HHHHHHHHHHHHHHHHHHHHHHHHHHHHHTTEEEEEE------SS-EEEEEEEESSTTGGGEEEEEEEEEEEETTT--EEEE-TTEEE--TTEEEEEEEEEEETT-SS---B----PPP------

Sequence (268 aa):
MEIAREYIRKFKNTITNRKFWRIQWLNLIYVVKYTMKFRLIIIAYSLSMSYLYVELTNNSNGLLTNVQSEAIVSACVSLFFLSRHVWLFISLGKLIMPNSGELDRVKRWNNVFKQLLFVVLMTGSKYLKTDVIFSNTSIEAIPKDMIASGASGIFCFLTMTFCIRQFWKRLDKQMLILDFTTNESLNNDVCSRKVGFSSDWNSFLRVIETGVTYRNNQNGDLFLVAPNKYSQTSGCEAELQVSVALKYSMITEQLTRLNAPMVITHGM